Protein AF-A0A7S2M9I6-F1 (afdb_monomer)

InterPro domains:
  IPR008974 TRAF-like [G3DSA:2.60.210.10] (4-99)
  IPR008974 TRAF-like [G3DSA:2.60.210.10] (120-217)

Solvent-accessible surface area (backbone atoms only — not comparable to full-atom values): 12993 Å² total; per-residue (Å²): 129,86,59,62,72,76,57,47,68,50,40,76,48,69,54,72,72,42,66,56,88,91,44,66,65,24,33,42,41,37,12,64,44,1,36,80,86,22,55,93,61,12,14,16,42,28,46,29,42,59,47,53,28,36,40,31,36,30,42,29,53,55,96,45,80,68,49,77,51,74,48,67,34,67,40,75,71,38,67,51,72,35,42,67,60,46,75,44,58,69,72,83,88,46,76,50,75,47,71,77,45,75,44,59,38,71,45,78,55,83,41,30,39,39,30,28,67,65,58,45,85,67,63,89,74,60,44,68,49,39,71,50,66,54,73,72,44,67,51,76,92,44,64,66,23,33,43,42,36,11,64,46,1,37,78,88,24,56,85,68,10,14,16,43,28,48,32,42,51,42,58,30,35,38,31,36,32,44,30,50,63,91,46,78,66,48,76,51,74,48,76,28,75,36,68,80,34,67,52,74,33,45,67,59,47,73,44,63,97,71,62,70,30,41,34,40,34,55,76,46,76,47,58,34,67,44,80,58,92,92,46,76,48,76,50,91,128

Foldseek 3Di:
DDFLVVADAQDWDKDFWDDDPNFGGKIKIKRLQFHPPADGFAIWIKIFGADWKWWWKWKAWAPDDIDIDIDTDQDGRDIDTDRRRDGHDRDTDDIDMDTPDMGHQWDDDAQKIKGFQVSDPPPQVADAQDWDKGAFDDGPNAGRKIKIKRLQFHPPADGQAIWMKIQGAAFKWWWKWKAWAPDDTDIDIDGAHHNGDIDTDRHRDGRDSGTGIIMMGTPDMDHQWDDDPPDIDGDDD

Secondary structure (DSSP, 8-state):
---GGGPPTT--EEPPPEEETTEEEEEEEEETT--TTSPTTEEEEEEE--SSEEEEEEEEETTSPPEEEEEEE-STT-EEEEEEEEE--S----EEEEEEEEEESEEEETTEEEE-GGGSTTGGG--TT--EEPPPEEETTEEEEEEEEETT--TTSPTTEEEEEEE--SSEEEEEEEEETTSPPEEEEEEE-STT-EEEEEEEEE--S----EEEEEEEEEESEEEETTEEEE---

Structure (mmCIF, N/CA/C/O backbone):
data_AF-A0A7S2M9I6-F1
#
_entry.id   AF-A0A7S2M9I6-F1
#
loop_
_atom_site.group_PDB
_atom_site.id
_atom_site.type_symbol
_atom_site.label_atom_id
_atom_site.label_alt_id
_atom_site.label_comp_id
_atom_site.label_asym_id
_atom_site.label_entity_id
_atom_site.label_seq_id
_atom_site.pdbx_PDB_ins_code
_atom_site.Cartn_x
_atom_site.Cartn_y
_atom_site.Cartn_z
_atom_site.occupancy
_atom_site.B_iso_or_equiv
_atom_site.auth_seq_id
_atom_site.auth_comp_id
_atom_site.auth_asym_id
_atom_site.auth_atom_id
_atom_site.pdbx_PDB_model_num
ATOM 1 N N . ALA A 1 1 ? 29.127 -17.786 -24.945 1.00 46.34 1 ALA A N 1
ATOM 2 C CA . ALA A 1 1 ? 27.957 -16.928 -24.680 1.00 46.34 1 ALA A CA 1
ATOM 3 C C . ALA A 1 1 ? 27.246 -16.727 -26.007 1.00 46.34 1 ALA A C 1
ATOM 5 O O . ALA A 1 1 ? 27.939 -16.411 -26.966 1.00 46.34 1 ALA A O 1
ATOM 6 N N . ALA A 1 2 ? 25.940 -16.997 -26.089 1.00 47.94 2 ALA A N 1
ATOM 7 C CA . ALA A 1 2 ? 25.171 -16.692 -27.296 1.00 47.94 2 ALA A CA 1
ATOM 8 C C . ALA A 1 2 ? 25.295 -15.193 -27.600 1.00 47.94 2 ALA A C 1
ATOM 10 O O . ALA A 1 2 ? 25.297 -14.375 -26.673 1.00 47.94 2 ALA A O 1
ATOM 11 N N . GLY A 1 3 ? 25.478 -14.845 -28.871 1.00 59.03 3 GLY A N 1
ATOM 12 C CA . GLY A 1 3 ? 25.510 -13.449 -29.280 1.00 59.03 3 GLY A CA 1
ATOM 13 C C . GLY A 1 3 ? 24.117 -12.849 -29.117 1.00 59.03 3 GLY A C 1
ATOM 14 O O . GLY A 1 3 ? 23.113 -13.527 -29.304 1.00 59.03 3 GLY A O 1
ATOM 15 N N . TRP A 1 4 ? 24.030 -11.560 -28.805 1.00 64.69 4 TRP A N 1
ATOM 16 C CA . TRP A 1 4 ? 22.751 -10.839 -28.727 1.00 64.69 4 TRP A CA 1
ATOM 17 C C . TRP A 1 4 ? 21.920 -10.893 -30.033 1.00 64.69 4 TRP A C 1
ATOM 19 O O . TRP A 1 4 ? 20.721 -10.607 -30.007 1.00 64.69 4 TRP A O 1
ATOM 29 N N . GLY A 1 5 ? 22.541 -11.273 -31.158 1.00 61.59 5 GLY A N 1
ATOM 30 C CA . GLY A 1 5 ? 21.897 -11.501 -32.455 1.00 61.59 5 GLY A CA 1
ATOM 31 C C . GLY A 1 5 ? 21.079 -12.796 -32.563 1.00 61.59 5 GLY A C 1
ATOM 32 O O . GLY A 1 5 ? 20.245 -12.891 -33.457 1.00 61.59 5 GLY A O 1
ATOM 33 N N . ASP A 1 6 ? 21.246 -13.753 -31.642 1.00 75.25 6 ASP A N 1
ATOM 34 C CA . ASP A 1 6 ? 20.514 -15.034 -31.661 1.00 75.25 6 ASP A CA 1
ATOM 35 C C . ASP A 1 6 ? 19.128 -14.939 -30.995 1.00 75.25 6 ASP A C 1
ATOM 37 O O . ASP A 1 6 ? 18.329 -15.878 -31.038 1.00 75.25 6 ASP A O 1
ATOM 41 N N . PHE A 1 7 ? 18.823 -13.807 -30.352 1.00 85.00 7 PHE A N 1
ATOM 42 C CA . PHE A 1 7 ? 17.538 -13.606 -29.695 1.00 85.00 7 PHE A CA 1
ATOM 43 C C . PHE A 1 7 ? 16.440 -13.296 -30.706 1.00 85.00 7 PHE A C 1
ATOM 45 O O . PHE A 1 7 ? 16.596 -12.470 -31.602 1.00 85.00 7 PHE A O 1
ATOM 52 N N . THR A 1 8 ? 15.284 -13.920 -30.511 1.00 89.75 8 THR A N 1
ATOM 53 C CA . THR A 1 8 ? 14.073 -13.667 -31.292 1.00 89.75 8 THR A CA 1
ATOM 54 C C . THR A 1 8 ? 13.095 -12.796 -30.506 1.00 89.75 8 THR A C 1
ATOM 56 O O . THR A 1 8 ? 13.212 -12.619 -29.290 1.00 89.75 8 THR A O 1
ATOM 59 N N . LYS A 1 9 ? 12.119 -12.206 -31.202 1.00 92.19 9 LYS A N 1
ATOM 60 C CA . LYS A 1 9 ? 11.043 -11.449 -30.551 1.00 92.19 9 LYS A CA 1
ATOM 61 C C . LYS A 1 9 ? 10.321 -12.339 -29.532 1.00 92.19 9 LYS A C 1
ATOM 63 O O . LYS A 1 9 ? 9.991 -13.482 -29.832 1.00 92.19 9 LYS A O 1
ATOM 68 N N . GLY A 1 10 ? 10.074 -11.810 -28.338 1.00 93.06 10 GLY A N 1
ATOM 69 C CA . GLY A 1 10 ? 9.500 -12.540 -27.208 1.00 93.06 10 GLY A CA 1
ATOM 70 C C . GLY A 1 10 ? 10.521 -13.307 -26.362 1.00 93.06 10 GLY A C 1
ATOM 71 O O . GLY A 1 10 ? 10.170 -13.734 -25.265 1.00 93.06 10 GLY A O 1
ATOM 72 N N . TYR A 1 11 ? 11.779 -13.436 -26.802 1.00 94.19 11 TYR A N 1
ATOM 73 C 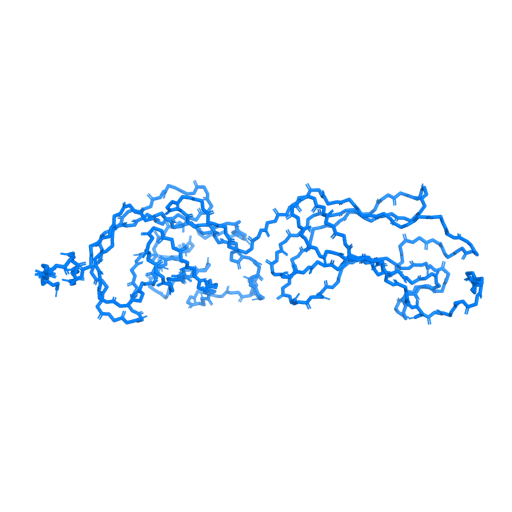CA . TYR A 1 11 ? 12.832 -13.999 -25.962 1.00 94.19 11 TYR A CA 1
ATOM 74 C C . TYR A 1 11 ? 13.114 -13.079 -24.771 1.00 94.19 11 TYR A C 1
ATOM 76 O O . TYR A 1 11 ? 13.300 -11.870 -24.937 1.00 94.19 11 TYR A O 1
ATOM 84 N N . VAL A 1 12 ? 13.175 -13.667 -23.577 1.00 95.12 12 VAL A N 1
ATOM 85 C CA . VAL A 1 12 ? 13.287 -12.946 -22.310 1.00 95.12 12 VAL A CA 1
ATOM 86 C C . VAL A 1 12 ? 14.589 -13.269 -21.589 1.00 95.12 12 VAL A C 1
ATOM 88 O O . VAL A 1 12 ? 15.031 -14.416 -21.533 1.00 95.12 12 VAL A O 1
ATOM 91 N N . ILE A 1 13 ? 15.183 -12.241 -20.994 1.00 94.94 13 ILE A N 1
ATOM 92 C CA . ILE A 1 13 ? 16.294 -12.339 -20.055 1.00 94.94 13 ILE A CA 1
ATOM 93 C C . ILE A 1 13 ? 15.834 -11.697 -18.751 1.00 94.94 13 ILE A C 1
ATOM 95 O O . ILE A 1 13 ? 15.287 -10.593 -18.758 1.00 94.94 13 ILE A O 1
ATOM 99 N N . GLU A 1 14 ? 16.067 -12.370 -17.631 1.00 96.31 14 GLU A N 1
ATOM 100 C CA . GLU A 1 14 ? 15.839 -11.794 -16.309 1.00 96.31 14 GLU A CA 1
ATOM 101 C C . GLU A 1 14 ? 17.171 -11.498 -15.624 1.00 96.31 14 GLU A C 1
ATOM 103 O O . GLU A 1 14 ? 18.127 -12.270 -15.730 1.00 96.31 14 GLU A O 1
ATOM 108 N N . SER A 1 15 ? 17.240 -10.380 -14.906 1.00 97.19 15 SER A N 1
ATOM 109 C CA . SER A 1 15 ? 18.374 -10.115 -14.025 1.00 97.19 15 SER A CA 1
ATOM 110 C C . SER A 1 15 ? 18.367 -11.078 -12.830 1.00 97.19 15 SER A C 1
ATOM 112 O O . SER A 1 15 ? 17.304 -11.575 -12.431 1.00 97.19 15 SER A O 1
ATOM 114 N N . PRO A 1 16 ? 19.515 -11.262 -12.152 1.00 97.00 16 PRO A N 1
ATOM 115 C CA . PRO A 1 16 ? 19.515 -11.705 -10.764 1.00 97.00 16 PRO A CA 1
ATOM 116 C C . PRO A 1 16 ? 18.590 -10.833 -9.904 1.00 97.00 16 PRO A C 1
ATOM 118 O O . PRO A 1 16 ? 18.271 -9.692 -10.261 1.00 97.00 16 PRO A O 1
ATOM 121 N N . ARG A 1 17 ? 18.162 -11.368 -8.756 1.00 96.56 17 ARG A N 1
ATOM 122 C CA . ARG A 1 17 ? 17.425 -10.575 -7.766 1.00 96.56 17 ARG A CA 1
ATOM 123 C C . ARG A 1 17 ? 18.323 -9.475 -7.209 1.00 96.56 17 ARG A C 1
ATOM 125 O O . ARG A 1 17 ? 19.502 -9.719 -6.960 1.00 96.56 17 ARG A O 1
ATOM 132 N N . PHE A 1 18 ? 17.751 -8.300 -6.992 1.00 95.19 18 PHE A N 1
ATOM 133 C CA . PHE A 1 18 ? 18.438 -7.167 -6.391 1.00 95.19 18 PHE A CA 1
ATOM 134 C C . PHE A 1 18 ? 17.530 -6.411 -5.425 1.00 95.19 18 PHE A C 1
ATOM 136 O O . PHE A 1 18 ? 16.300 -6.503 -5.483 1.00 95.19 18 PHE A O 1
ATOM 143 N N . ASP A 1 19 ? 18.177 -5.622 -4.577 1.00 95.00 19 ASP A N 1
ATOM 144 C CA . ASP A 1 19 ? 17.536 -4.783 -3.581 1.00 95.00 19 ASP A CA 1
ATOM 145 C C . ASP A 1 19 ? 17.828 -3.316 -3.911 1.00 95.00 19 ASP A C 1
ATOM 147 O O . ASP A 1 19 ? 18.958 -2.962 -4.251 1.00 95.00 19 ASP A O 1
ATOM 151 N N . ALA A 1 20 ? 16.819 -2.451 -3.834 1.00 92.44 20 ALA A N 1
ATOM 152 C CA . ALA A 1 20 ? 16.988 -1.011 -4.028 1.00 92.44 20 ALA A CA 1
ATOM 153 C C . ALA A 1 20 ? 15.908 -0.225 -3.279 1.00 92.44 20 ALA A C 1
ATOM 155 O O . ALA A 1 20 ? 14.764 -0.663 -3.181 1.00 92.44 20 ALA A O 1
ATOM 156 N N . ALA A 1 21 ? 16.276 0.945 -2.746 1.00 89.19 21 ALA A N 1
ATOM 157 C CA . ALA A 1 21 ? 15.376 1.823 -1.988 1.00 89.19 21 ALA A CA 1
ATOM 158 C C . ALA A 1 21 ? 14.573 1.091 -0.885 1.00 89.19 21 ALA A C 1
ATOM 160 O O . ALA A 1 21 ? 13.380 1.332 -0.704 1.00 89.19 21 ALA A O 1
ATOM 161 N N . GLY A 1 22 ? 15.221 0.155 -0.180 1.00 86.69 22 GLY A N 1
ATOM 162 C CA . GLY A 1 22 ? 14.603 -0.646 0.885 1.00 86.69 22 GLY A CA 1
ATOM 163 C C . GLY A 1 22 ? 13.646 -1.745 0.406 1.00 86.69 22 GLY A C 1
ATOM 164 O O . GLY A 1 22 ? 13.066 -2.442 1.231 1.00 86.69 22 GLY A O 1
ATOM 165 N N . LEU A 1 23 ? 13.476 -1.932 -0.905 1.00 88.88 23 LEU A N 1
ATOM 166 C CA . LEU A 1 23 ? 12.703 -3.037 -1.466 1.00 88.88 23 LEU A CA 1
ATOM 167 C C . LEU A 1 23 ? 13.640 -4.199 -1.779 1.00 88.88 23 LEU A C 1
ATOM 169 O O . LEU A 1 23 ? 14.574 -4.027 -2.562 1.00 88.88 23 LEU A O 1
ATOM 173 N N . SER A 1 24 ? 13.360 -5.371 -1.213 1.00 91.81 24 SER A N 1
ATOM 174 C CA . SER A 1 24 ? 14.149 -6.575 -1.474 1.00 91.81 24 SER A CA 1
ATOM 175 C C . SER A 1 24 ? 13.538 -7.477 -2.536 1.00 91.81 24 SER A C 1
ATOM 177 O O . SER A 1 24 ? 12.318 -7.610 -2.608 1.00 91.81 24 SER A O 1
ATOM 179 N N . GLY A 1 25 ? 14.387 -8.145 -3.320 1.00 93.44 25 GLY A N 1
ATOM 180 C CA . GLY A 1 25 ? 13.988 -9.212 -4.244 1.00 93.44 25 GLY A CA 1
ATOM 181 C C . GLY A 1 25 ? 13.392 -8.750 -5.578 1.00 93.44 25 GLY A C 1
ATOM 182 O O . GLY A 1 25 ? 12.686 -9.527 -6.227 1.00 93.44 25 GLY A O 1
ATOM 183 N N . MET A 1 26 ? 13.665 -7.515 -5.997 1.00 95.81 26 MET A N 1
ATOM 184 C CA . MET A 1 26 ? 13.276 -7.000 -7.313 1.00 95.81 26 MET A CA 1
ATOM 185 C C . MET A 1 26 ? 14.069 -7.670 -8.436 1.00 95.81 26 MET A C 1
ATOM 187 O O . MET A 1 26 ? 15.144 -8.229 -8.213 1.00 95.81 26 MET A O 1
ATOM 191 N N . ARG A 1 27 ? 13.528 -7.629 -9.656 1.00 97.31 27 ARG A N 1
ATOM 192 C CA . ARG A 1 27 ? 14.197 -8.107 -10.875 1.00 97.31 27 ARG A CA 1
ATOM 193 C C . ARG A 1 27 ? 13.881 -7.205 -12.057 1.00 97.31 27 ARG A C 1
ATOM 195 O O . ARG A 1 27 ? 12.838 -6.561 -12.096 1.00 97.31 27 ARG A O 1
ATOM 202 N N . LEU A 1 28 ? 14.761 -7.220 -13.046 1.00 97.75 28 LEU A N 1
ATOM 203 C CA . LEU A 1 28 ? 14.500 -6.680 -14.370 1.00 97.75 28 LEU A CA 1
ATOM 204 C C . LEU A 1 28 ? 14.141 -7.819 -15.310 1.00 97.75 28 LEU A C 1
ATOM 206 O O . LEU A 1 28 ? 14.763 -8.881 -15.270 1.00 97.75 28 LEU A O 1
ATOM 210 N N . ARG A 1 29 ? 13.172 -7.565 -16.182 1.00 97.44 29 ARG A N 1
ATOM 211 C CA . ARG A 1 29 ? 12.832 -8.422 -17.311 1.00 97.44 29 ARG A CA 1
ATOM 212 C C . ARG A 1 29 ? 13.095 -7.655 -18.595 1.00 97.44 29 ARG A C 1
ATOM 214 O O . ARG A 1 29 ? 12.542 -6.575 -18.799 1.00 97.44 29 ARG A O 1
ATOM 221 N N . PHE A 1 30 ? 13.945 -8.202 -19.450 1.00 97.50 30 PHE A N 1
ATOM 222 C CA . PHE A 1 30 ? 14.391 -7.554 -20.673 1.00 97.50 30 PHE A CA 1
ATOM 223 C C . PHE A 1 30 ? 14.151 -8.447 -21.885 1.00 97.50 30 PHE A C 1
ATOM 225 O O . PHE A 1 30 ? 14.460 -9.637 -21.865 1.00 97.50 30 PHE A O 1
ATOM 232 N N . PHE A 1 31 ? 13.624 -7.851 -22.949 1.00 96.88 31 PHE A N 1
ATOM 233 C CA . PHE A 1 31 ? 13.384 -8.503 -24.229 1.00 96.88 31 PHE A CA 1
ATOM 234 C C . PHE A 1 31 ? 14.231 -7.799 -25.293 1.00 96.88 31 PHE A C 1
ATOM 236 O O . PHE A 1 31 ? 13.812 -6.752 -25.799 1.00 96.88 31 PHE A O 1
ATOM 243 N N . PRO A 1 32 ? 15.415 -8.334 -25.649 1.00 95.44 32 PRO A N 1
ATOM 244 C CA . PRO A 1 32 ? 16.362 -7.655 -26.538 1.00 95.44 32 PRO A CA 1
ATOM 245 C C . PRO A 1 32 ? 15.786 -7.321 -27.919 1.00 95.44 32 PRO A C 1
ATOM 247 O O . PRO A 1 32 ? 16.058 -6.256 -28.460 1.00 95.44 32 PRO A O 1
ATOM 250 N N . LYS A 1 33 ? 14.944 -8.197 -28.479 1.00 95.00 33 LYS A N 1
ATOM 251 C CA . LYS A 1 33 ? 14.225 -7.950 -29.744 1.00 95.00 33 LYS A CA 1
ATOM 252 C C . LYS A 1 33 ? 12.731 -7.644 -29.534 1.00 95.00 33 LYS A C 1
ATOM 254 O O . LYS A 1 33 ? 11.932 -7.789 -30.457 1.00 95.00 33 LYS A O 1
ATOM 259 N N . GLY A 1 34 ? 12.372 -7.236 -28.317 1.00 96.19 34 GLY A N 1
ATOM 260 C CA . GLY A 1 34 ? 11.031 -6.796 -27.941 1.00 96.19 34 GLY A CA 1
ATOM 261 C C . GLY A 1 34 ? 10.117 -7.911 -27.445 1.00 96.19 34 GLY A C 1
ATOM 262 O O . GLY A 1 34 ? 10.243 -9.071 -27.833 1.00 96.19 34 GLY A O 1
ATOM 263 N N . HIS A 1 35 ? 9.180 -7.544 -26.576 1.00 96.62 35 HIS A N 1
ATOM 264 C CA . HIS A 1 35 ? 8.031 -8.345 -26.172 1.00 96.62 35 HIS A CA 1
ATOM 265 C C . HIS A 1 35 ? 7.171 -8.666 -27.401 1.00 96.62 35 HIS A C 1
ATOM 267 O O . HIS A 1 35 ? 7.223 -7.957 -28.407 1.00 96.62 35 HIS A O 1
ATOM 273 N N . THR A 1 36 ? 6.336 -9.701 -27.337 1.00 94.62 36 THR A N 1
ATOM 274 C CA . THR A 1 36 ? 5.444 -10.092 -28.447 1.00 94.62 36 THR A CA 1
ATOM 275 C C . THR A 1 36 ? 4.563 -8.933 -28.930 1.00 94.62 36 THR A C 1
ATOM 277 O O . THR A 1 36 ? 4.364 -8.766 -30.134 1.00 94.62 36 THR A O 1
ATOM 280 N N . GLU A 1 37 ? 4.147 -8.078 -27.997 1.00 94.12 37 GLU A N 1
ATOM 281 C CA . GLU A 1 37 ? 3.330 -6.875 -28.217 1.00 94.12 37 GLU A CA 1
ATOM 282 C C . GLU A 1 37 ? 4.125 -5.616 -28.620 1.00 94.12 37 GLU A C 1
ATOM 284 O O . GLU A 1 37 ? 3.529 -4.589 -28.932 1.00 94.12 37 GLU A O 1
ATOM 289 N N . ALA A 1 38 ? 5.461 -5.665 -28.638 1.00 93.25 38 ALA A N 1
ATOM 290 C CA . ALA A 1 38 ? 6.289 -4.536 -29.067 1.00 93.25 38 ALA A CA 1
ATOM 291 C C . ALA A 1 38 ? 6.221 -4.325 -30.588 1.00 93.25 38 ALA A C 1
ATOM 293 O O . ALA A 1 38 ? 5.984 -5.259 -31.363 1.00 93.25 38 ALA A O 1
ATOM 294 N N . ARG A 1 39 ? 6.499 -3.109 -31.052 1.00 91.50 39 ARG A N 1
ATOM 295 C CA . ARG A 1 39 ? 6.702 -2.812 -32.475 1.00 91.50 39 ARG A CA 1
ATOM 296 C C . ARG A 1 39 ? 7.930 -3.561 -32.994 1.00 91.50 39 ARG A C 1
ATOM 298 O O . ARG A 1 39 ? 8.899 -3.782 -32.268 1.00 91.50 39 ARG A O 1
ATOM 305 N N . GLY A 1 40 ? 7.906 -3.939 -34.275 1.00 78.25 40 GLY A N 1
ATOM 306 C CA . GLY A 1 40 ? 9.088 -4.497 -34.935 1.00 78.25 40 GLY A CA 1
ATOM 307 C C . GLY A 1 40 ? 10.234 -3.494 -34.819 1.00 78.25 40 GLY A C 1
ATOM 308 O O . GLY A 1 40 ? 10.071 -2.354 -35.242 1.00 78.25 40 GLY A O 1
ATOM 309 N N . ASN A 1 41 ? 11.352 -3.900 -34.212 1.00 88.75 41 ASN A N 1
ATOM 310 C CA . ASN A 1 41 ? 12.569 -3.103 -33.975 1.00 88.75 41 ASN A CA 1
ATOM 311 C C . ASN A 1 41 ? 12.637 -2.309 -32.661 1.00 88.75 41 ASN A C 1
ATOM 313 O O . ASN A 1 41 ? 13.428 -1.372 -32.579 1.00 88.75 41 ASN A O 1
ATOM 317 N N . HIS A 1 42 ? 11.876 -2.664 -31.626 1.00 95.25 42 HIS A N 1
ATOM 318 C CA . HIS A 1 42 ? 12.110 -2.136 -30.275 1.00 95.25 42 HIS A CA 1
ATOM 319 C C . HIS A 1 42 ? 12.468 -3.255 -29.302 1.00 95.25 42 HIS A C 1
ATOM 321 O O . HIS A 1 42 ? 11.977 -4.373 -29.434 1.00 95.25 42 HIS A O 1
ATOM 327 N N . CYS A 1 43 ? 13.324 -2.959 -28.325 1.00 96.31 43 CYS A N 1
ATOM 328 C CA . CYS A 1 43 ? 13.466 -3.786 -27.135 1.00 96.31 43 CYS A CA 1
ATOM 329 C C . CYS A 1 43 ? 12.426 -3.393 -26.085 1.00 96.31 43 CYS A C 1
ATOM 331 O O . CYS A 1 43 ? 11.877 -2.289 -26.113 1.00 96.31 43 CYS A O 1
ATOM 333 N N . SER A 1 44 ? 12.183 -4.288 -25.133 1.00 98.06 44 SER A N 1
ATOM 334 C CA . SER A 1 44 ? 11.262 -4.045 -24.020 1.00 98.06 44 SER A CA 1
ATOM 335 C C . SER A 1 44 ? 11.967 -4.240 -22.693 1.00 98.06 44 SER A C 1
ATOM 337 O O . SER A 1 44 ? 12.802 -5.135 -22.566 1.00 98.06 44 SER A O 1
ATOM 339 N N . ALA A 1 45 ? 11.605 -3.440 -21.697 1.00 98.12 45 ALA A N 1
ATOM 340 C CA . ALA A 1 45 ? 12.135 -3.551 -20.346 1.00 98.12 45 ALA A CA 1
ATOM 341 C C . ALA A 1 45 ? 11.009 -3.376 -19.328 1.00 98.12 45 ALA A C 1
ATOM 343 O O . ALA A 1 45 ? 10.169 -2.485 -19.476 1.00 98.12 45 ALA A O 1
ATOM 344 N N . TYR A 1 46 ? 11.027 -4.212 -18.293 1.00 98.31 46 TYR A N 1
ATOM 345 C CA . TYR A 1 46 ? 10.058 -4.212 -17.205 1.00 98.31 46 TYR A CA 1
ATOM 346 C C . TYR A 1 46 ? 10.764 -4.384 -15.867 1.00 98.31 46 TYR A C 1
ATOM 348 O O . TYR A 1 46 ? 11.757 -5.106 -15.756 1.00 98.31 46 TYR A O 1
ATOM 356 N N . LEU A 1 47 ? 10.211 -3.743 -14.846 1.00 97.94 47 LEU A N 1
ATOM 357 C CA . LEU A 1 47 ? 10.554 -3.952 -13.453 1.00 97.94 47 LEU A CA 1
ATOM 358 C C . LEU A 1 47 ? 9.568 -4.952 -12.849 1.00 97.94 47 LEU A C 1
ATOM 360 O O . LEU A 1 47 ? 8.359 -4.741 -12.915 1.00 97.94 47 LEU A O 1
ATOM 364 N N . ILE A 1 48 ? 10.090 -6.004 -12.228 1.00 96.56 48 ILE A N 1
ATOM 365 C CA . ILE A 1 48 ? 9.335 -6.923 -11.376 1.00 96.56 48 ILE A CA 1
ATOM 366 C C . ILE A 1 48 ? 9.533 -6.477 -9.929 1.00 96.56 48 ILE A C 1
ATOM 368 O O . ILE A 1 48 ? 10.667 -6.434 -9.439 1.00 96.56 48 ILE A O 1
ATOM 372 N N . VAL A 1 49 ? 8.431 -6.206 -9.234 1.00 93.12 49 VAL A N 1
ATOM 373 C CA . VAL A 1 49 ? 8.437 -5.822 -7.819 1.00 93.12 49 VAL A CA 1
ATOM 374 C C . VAL A 1 49 ? 7.687 -6.881 -7.003 1.00 93.12 49 VAL A C 1
ATOM 376 O O . VAL A 1 49 ? 6.550 -7.206 -7.341 1.00 93.12 49 VAL A O 1
ATOM 379 N N . PRO A 1 50 ? 8.290 -7.445 -5.941 1.00 88.44 50 PRO A N 1
ATOM 380 C CA . PRO A 1 50 ? 7.617 -8.431 -5.099 1.00 88.44 50 PRO A CA 1
ATOM 381 C C . PRO A 1 50 ? 6.613 -7.783 -4.139 1.00 88.44 50 PRO A C 1
ATOM 383 O O . PRO A 1 50 ? 6.828 -6.674 -3.647 1.00 88.44 50 PRO A O 1
ATOM 386 N N . GLY A 1 51 ? 5.552 -8.510 -3.787 1.00 83.50 51 GLY A N 1
ATOM 387 C CA . GLY A 1 51 ? 4.532 -8.048 -2.846 1.00 83.50 51 GLY A CA 1
ATOM 388 C C . GLY A 1 51 ? 3.685 -6.859 -3.313 1.00 83.50 51 GLY A C 1
ATOM 389 O O . GLY A 1 51 ? 3.925 -6.225 -4.340 1.00 83.50 51 GLY A O 1
ATOM 390 N N . ARG A 1 52 ? 2.670 -6.538 -2.506 1.00 86.56 52 ARG A N 1
ATOM 391 C CA . ARG A 1 52 ? 1.728 -5.450 -2.784 1.00 86.56 52 ARG A CA 1
ATOM 392 C C . ARG A 1 52 ? 2.279 -4.098 -2.359 1.00 86.56 52 ARG A C 1
ATOM 394 O O . ARG A 1 52 ? 2.438 -3.828 -1.168 1.00 86.56 52 ARG A O 1
ATOM 401 N N . ARG A 1 53 ? 2.570 -3.243 -3.337 1.00 88.62 53 ARG A N 1
ATOM 402 C CA . ARG A 1 53 ? 3.115 -1.897 -3.116 1.00 88.62 53 ARG A CA 1
ATOM 403 C C . ARG A 1 53 ? 2.941 -1.015 -4.344 1.00 88.62 53 ARG A C 1
ATOM 405 O O . ARG A 1 53 ? 2.865 -1.505 -5.465 1.00 88.62 53 ARG A O 1
ATOM 412 N N . GLN A 1 54 ? 2.931 0.299 -4.154 1.00 90.25 54 GLN A N 1
ATOM 413 C CA . GLN A 1 54 ? 3.079 1.249 -5.255 1.00 90.25 54 GLN A CA 1
ATOM 414 C C . GLN A 1 54 ? 4.540 1.660 -5.362 1.00 90.25 54 GLN A C 1
ATOM 416 O O . GLN A 1 54 ? 5.139 2.048 -4.365 1.00 90.25 54 GLN A O 1
ATOM 421 N N . VAL A 1 55 ? 5.108 1.602 -6.563 1.00 93.12 55 VAL A N 1
ATOM 422 C CA . VAL A 1 55 ? 6.487 2.032 -6.820 1.00 93.12 55 VAL A CA 1
ATOM 423 C C . VAL A 1 55 ? 6.487 3.079 -7.917 1.00 93.12 55 VAL A C 1
ATOM 425 O O . VAL A 1 55 ? 5.842 2.916 -8.950 1.00 93.12 55 VAL A O 1
ATOM 428 N N . THR A 1 56 ? 7.216 4.163 -7.675 1.00 95.44 56 THR A N 1
ATOM 429 C CA . THR A 1 56 ? 7.634 5.107 -8.707 1.00 95.44 56 THR A CA 1
ATOM 430 C C . THR A 1 56 ? 9.048 4.744 -9.121 1.00 95.44 56 THR A C 1
ATOM 432 O O . THR A 1 56 ? 9.950 4.748 -8.281 1.00 95.44 56 THR A O 1
ATOM 435 N N . PHE A 1 57 ? 9.242 4.425 -10.393 1.00 97.44 57 PHE A N 1
ATOM 436 C CA . PHE A 1 57 ? 10.522 3.969 -10.913 1.00 97.44 57 PHE A CA 1
ATOM 437 C C . PHE A 1 57 ? 10.811 4.556 -12.291 1.00 97.44 57 PHE A C 1
ATOM 439 O O . PHE A 1 57 ? 9.908 4.988 -13.010 1.00 97.44 57 PHE A O 1
ATOM 446 N N . GLU A 1 58 ? 12.087 4.544 -12.643 1.00 98.12 58 GLU A N 1
ATOM 447 C CA . GLU A 1 58 ? 12.586 4.800 -13.984 1.00 98.12 58 GLU A CA 1
ATOM 448 C C . GLU A 1 58 ? 13.274 3.555 -14.532 1.00 98.12 58 GLU A C 1
ATOM 450 O O . GLU A 1 58 ? 13.999 2.885 -13.799 1.00 98.12 58 GLU A O 1
ATOM 455 N N . LEU A 1 59 ? 13.062 3.258 -15.814 1.00 98.31 59 LEU A N 1
ATOM 456 C CA . LEU A 1 59 ? 13.869 2.291 -16.559 1.00 98.31 59 LEU A CA 1
ATOM 457 C C . LEU A 1 59 ? 14.674 3.012 -17.633 1.00 98.31 59 LEU A C 1
ATOM 459 O O . LEU A 1 59 ? 14.192 3.979 -18.221 1.00 98.31 59 LEU A O 1
ATOM 463 N N . SER A 1 60 ? 15.865 2.510 -17.942 1.00 97.62 60 SER A N 1
ATOM 464 C CA . SER A 1 60 ? 16.629 2.902 -19.130 1.00 97.62 60 SER A CA 1
ATOM 465 C C . SER A 1 60 ? 17.369 1.703 -19.726 1.00 97.62 60 SER A C 1
ATOM 467 O O . SER A 1 60 ? 17.593 0.691 -19.059 1.00 97.62 60 SER A O 1
ATOM 469 N N . VAL A 1 61 ? 17.719 1.812 -21.007 1.00 97.00 61 VAL A N 1
ATOM 470 C CA . VAL A 1 61 ? 18.558 0.841 -21.721 1.00 97.00 61 VAL A CA 1
ATOM 471 C C . VAL A 1 61 ? 19.755 1.598 -22.283 1.00 97.00 61 VAL A C 1
ATOM 473 O O . VAL A 1 61 ? 19.584 2.556 -23.039 1.00 97.00 61 VAL A O 1
ATOM 476 N N . ASP A 1 62 ? 20.952 1.158 -21.912 1.00 94.69 62 ASP A N 1
ATOM 477 C CA . ASP A 1 62 ? 22.227 1.839 -22.133 1.00 94.69 62 ASP A CA 1
ATOM 478 C C . ASP A 1 62 ? 22.156 3.319 -21.703 1.00 94.69 62 ASP A C 1
ATOM 480 O O . ASP A 1 62 ? 21.560 3.653 -20.679 1.00 94.69 62 ASP A O 1
ATOM 484 N N . ASP A 1 63 ? 22.721 4.207 -22.521 1.00 86.44 63 ASP A N 1
ATOM 485 C CA . ASP A 1 63 ? 22.710 5.662 -22.348 1.00 86.44 63 ASP A CA 1
ATOM 486 C C . ASP A 1 63 ? 21.420 6.315 -22.898 1.00 86.44 63 ASP A C 1
ATOM 488 O O . ASP A 1 63 ? 21.380 7.511 -23.191 1.00 86.44 63 ASP A O 1
ATOM 492 N N . GLY A 1 64 ? 20.361 5.524 -23.111 1.00 91.81 64 GLY A N 1
ATOM 493 C CA . GLY A 1 64 ? 19.060 6.016 -23.559 1.00 91.81 64 GLY A CA 1
ATOM 494 C C . GLY A 1 64 ? 18.330 6.818 -22.478 1.00 91.81 64 GLY A C 1
ATOM 495 O O . GLY A 1 64 ? 18.535 6.612 -21.282 1.00 91.81 64 GLY A O 1
ATOM 496 N N . ALA A 1 65 ? 17.430 7.711 -22.901 1.00 94.38 65 ALA A N 1
ATOM 497 C CA . ALA A 1 65 ? 16.630 8.512 -21.977 1.00 94.38 65 ALA A CA 1
ATOM 498 C C . ALA A 1 65 ? 15.786 7.616 -21.044 1.00 94.38 65 ALA A C 1
ATOM 500 O O . ALA A 1 65 ? 15.109 6.701 -21.533 1.00 94.38 65 ALA A O 1
ATOM 501 N N . PRO A 1 66 ? 15.793 7.867 -19.720 1.00 96.75 66 PRO A N 1
ATOM 502 C CA . PRO A 1 66 ? 14.986 7.097 -18.793 1.00 96.75 66 PRO A CA 1
ATOM 503 C C . PRO A 1 66 ? 13.499 7.369 -19.013 1.00 96.75 66 PRO A C 1
ATOM 505 O O . PRO A 1 66 ? 13.078 8.476 -19.360 1.00 96.75 66 PRO A O 1
ATOM 508 N N . ARG A 1 67 ? 12.684 6.345 -18.777 1.00 98.06 67 ARG A N 1
ATOM 509 C CA . ARG A 1 67 ? 11.224 6.443 -18.788 1.00 98.06 67 ARG A CA 1
ATOM 510 C C . ARG A 1 67 ? 10.710 6.193 -17.390 1.00 98.06 67 ARG A C 1
ATOM 512 O O . ARG A 1 67 ? 11.121 5.223 -16.763 1.00 98.06 67 ARG A O 1
ATOM 519 N N . ARG A 1 68 ? 9.813 7.062 -16.925 1.00 97.75 68 ARG A N 1
ATOM 520 C CA . ARG A 1 68 ? 9.286 7.064 -15.559 1.00 97.75 68 ARG A CA 1
ATOM 521 C C . ARG A 1 68 ? 7.834 6.611 -15.510 1.00 97.75 68 ARG A C 1
ATOM 523 O O . ARG A 1 68 ? 7.021 7.054 -16.319 1.00 97.75 68 ARG A O 1
ATOM 530 N N . GLU A 1 69 ? 7.494 5.811 -14.506 1.00 95.44 69 GLU A N 1
ATOM 531 C CA . GLU A 1 69 ? 6.115 5.434 -14.193 1.00 95.44 69 GLU A CA 1
ATOM 532 C C . GLU A 1 69 ? 5.904 5.288 -12.681 1.00 95.44 69 GLU A C 1
ATOM 534 O O . GLU A 1 69 ? 6.825 4.970 -11.930 1.00 95.44 69 GLU A O 1
ATOM 539 N N . THR A 1 70 ? 4.666 5.517 -12.238 1.00 92.75 70 THR A N 1
ATOM 540 C CA . THR A 1 70 ? 4.186 5.111 -10.915 1.00 92.75 70 THR A CA 1
ATOM 541 C C . THR A 1 70 ? 3.134 4.027 -11.098 1.00 92.75 70 THR A C 1
ATOM 543 O O . THR A 1 70 ? 2.077 4.294 -11.667 1.00 92.75 70 THR A O 1
ATOM 546 N N . HIS A 1 71 ? 3.394 2.828 -10.577 1.00 90.75 71 HIS A N 1
ATOM 547 C CA . HIS A 1 71 ? 2.505 1.673 -10.723 1.00 90.75 71 HIS A CA 1
ATOM 548 C C . HIS A 1 71 ? 2.177 1.032 -9.379 1.00 90.75 71 HIS A C 1
ATOM 550 O O . HIS A 1 71 ? 3.019 0.997 -8.483 1.00 90.75 71 HIS A O 1
ATOM 556 N N . ALA A 1 72 ? 0.945 0.548 -9.236 1.00 88.69 72 ALA A N 1
ATOM 557 C CA . ALA A 1 72 ? 0.501 -0.237 -8.090 1.00 88.69 72 ALA A CA 1
ATOM 558 C C . ALA A 1 72 ? 0.647 -1.726 -8.424 1.00 88.69 72 ALA A C 1
ATOM 560 O O . ALA A 1 72 ? -0.148 -2.264 -9.187 1.00 88.69 72 ALA A O 1
ATOM 561 N N . PHE A 1 73 ? 1.649 -2.375 -7.840 1.00 89.50 73 PHE A N 1
ATOM 562 C CA . PHE A 1 73 ? 1.850 -3.815 -7.93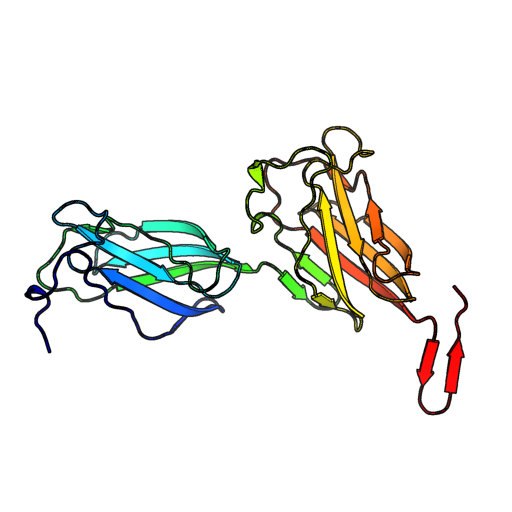1 1.00 89.50 73 PHE A CA 1
ATOM 563 C C . PHE A 1 73 ? 0.896 -4.477 -6.940 1.00 89.50 73 PHE A C 1
ATOM 565 O O . PHE A 1 73 ? 0.960 -4.228 -5.734 1.00 89.50 73 PHE A O 1
ATOM 572 N N . THR A 1 74 ? -0.042 -5.267 -7.451 1.00 82.69 74 THR A N 1
ATOM 573 C CA . THR A 1 74 ? -1.152 -5.852 -6.679 1.00 82.69 74 THR A CA 1
ATOM 574 C C . THR A 1 74 ? -1.058 -7.372 -6.564 1.00 82.69 74 THR A C 1
ATOM 576 O O . THR A 1 74 ? -1.784 -7.989 -5.772 1.00 82.69 74 THR A O 1
ATOM 579 N N . ARG A 1 75 ? -0.155 -7.990 -7.333 1.00 82.06 75 ARG A N 1
ATOM 580 C CA . ARG A 1 75 ? 0.083 -9.436 -7.369 1.00 82.06 75 ARG A CA 1
ATOM 581 C C . ARG A 1 75 ? 1.563 -9.746 -7.180 1.00 82.06 75 ARG A C 1
ATOM 583 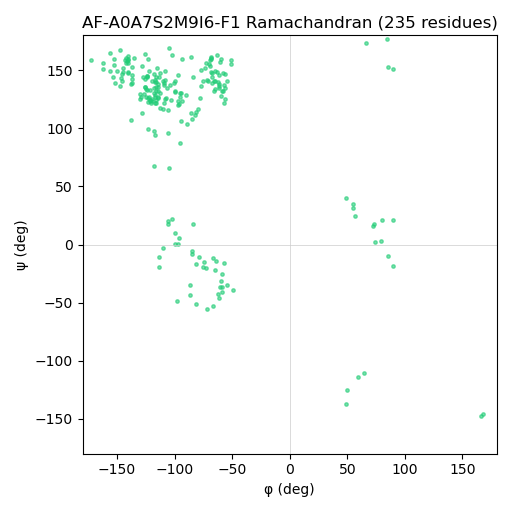O O . ARG A 1 75 ? 2.427 -8.947 -7.528 1.00 82.06 75 ARG A O 1
ATOM 590 N N . GLU A 1 76 ? 1.841 -10.935 -6.656 1.00 79.62 76 GLU A N 1
ATOM 591 C CA . GLU A 1 76 ? 3.211 -11.433 -6.577 1.00 79.62 76 GLU A CA 1
ATOM 592 C C . GLU A 1 76 ? 3.819 -11.568 -7.974 1.00 79.62 76 GLU A C 1
ATOM 594 O O . GLU A 1 76 ? 3.181 -12.096 -8.885 1.00 79.62 76 GLU A O 1
ATOM 599 N N . ALA A 1 77 ? 5.059 -11.095 -8.120 1.00 79.56 77 ALA A N 1
ATOM 600 C CA . ALA A 1 77 ? 5.816 -11.105 -9.371 1.00 79.56 77 ALA A CA 1
ATOM 601 C C . ALA A 1 77 ? 5.129 -10.400 -10.562 1.00 79.56 77 ALA A C 1
ATOM 603 O O . ALA A 1 77 ? 5.448 -10.702 -11.714 1.00 79.56 77 ALA A O 1
ATOM 604 N N . GLU A 1 78 ? 4.222 -9.455 -10.293 1.00 90.12 78 GLU A N 1
ATOM 605 C CA . GLU A 1 78 ? 3.724 -8.527 -11.308 1.00 90.12 78 GLU A CA 1
ATOM 606 C C . GLU A 1 78 ? 4.884 -7.681 -11.853 1.00 90.12 78 GLU A C 1
ATOM 608 O O . GLU A 1 78 ? 5.759 -7.239 -11.099 1.00 90.12 78 GLU A O 1
ATOM 613 N N . ASP A 1 79 ? 4.899 -7.471 -13.168 1.00 94.56 79 ASP A N 1
ATOM 614 C CA . ASP A 1 79 ? 5.868 -6.621 -13.838 1.00 94.56 79 ASP A CA 1
ATOM 615 C C . ASP A 1 79 ? 5.213 -5.398 -14.474 1.00 94.56 79 ASP A C 1
ATOM 617 O O . ASP A 1 79 ? 4.035 -5.381 -14.838 1.00 94.56 79 ASP A O 1
ATOM 621 N N . ARG A 1 80 ? 5.994 -4.325 -14.584 1.00 97.12 80 ARG A N 1
ATOM 622 C CA . ARG A 1 80 ? 5.560 -3.105 -15.253 1.00 97.12 80 ARG A CA 1
ATOM 623 C C . ARG A 1 80 ? 6.712 -2.424 -15.967 1.00 97.12 80 ARG A C 1
ATOM 625 O O . ARG A 1 80 ? 7.830 -2.378 -15.465 1.00 97.12 80 ARG A O 1
ATOM 632 N N . GLY A 1 81 ? 6.429 -1.889 -17.146 1.00 97.56 81 GLY A N 1
ATOM 633 C CA . GLY A 1 81 ? 7.402 -1.204 -17.978 1.00 97.56 81 GLY A CA 1
ATOM 634 C C . GLY A 1 81 ? 6.855 -0.973 -19.376 1.00 97.56 81 GLY A C 1
ATOM 635 O O . GLY A 1 81 ? 5.656 -0.754 -19.557 1.00 97.56 81 GLY A O 1
ATOM 636 N N . TRP A 1 82 ? 7.732 -1.030 -20.373 1.00 98.12 82 TRP A N 1
ATOM 637 C CA . TRP A 1 82 ? 7.409 -0.591 -21.725 1.00 98.12 82 TRP A CA 1
ATOM 638 C C . TRP A 1 82 ? 7.752 -1.646 -22.770 1.00 98.12 82 TRP A C 1
ATOM 640 O O . TRP A 1 82 ? 8.898 -2.085 -22.867 1.00 98.12 82 TRP A O 1
ATOM 650 N N . HIS A 1 83 ? 6.760 -1.980 -23.606 1.00 97.19 83 HIS A N 1
ATOM 651 C CA . HIS A 1 83 ? 6.953 -2.826 -24.788 1.00 97.19 83 HIS A CA 1
ATOM 652 C C . HIS A 1 83 ? 7.915 -2.167 -25.787 1.00 97.19 83 HIS A C 1
ATOM 654 O O . HIS A 1 83 ? 8.829 -2.814 -26.279 1.00 97.19 83 HIS A O 1
ATOM 660 N N . ASP A 1 84 ? 7.777 -0.866 -26.027 1.00 96.69 84 ASP A N 1
ATOM 661 C CA . ASP A 1 84 ? 8.659 -0.124 -26.932 1.00 96.69 84 ASP A CA 1
ATOM 662 C C . ASP A 1 84 ? 9.639 0.736 -26.129 1.00 96.69 84 ASP A C 1
ATOM 664 O O . ASP A 1 84 ? 9.525 1.961 -26.124 1.00 96.69 84 ASP A O 1
ATOM 668 N N . MET A 1 85 ? 10.546 0.113 -25.370 1.00 97.06 85 MET A N 1
ATOM 669 C CA . MET A 1 85 ? 11.445 0.815 -24.447 1.00 97.06 85 MET A CA 1
ATOM 670 C C . MET A 1 85 ? 12.449 1.704 -25.189 1.00 97.06 85 MET A C 1
ATOM 672 O O . MET A 1 85 ? 12.560 2.891 -24.888 1.00 97.06 85 MET A O 1
ATOM 676 N N . ALA A 1 86 ? 13.159 1.121 -26.154 1.00 95.38 86 ALA A N 1
ATOM 677 C CA . ALA A 1 86 ? 14.144 1.775 -27.011 1.00 95.38 86 ALA A CA 1
ATOM 678 C C . ALA A 1 86 ? 14.294 0.981 -28.324 1.00 95.38 86 ALA A C 1
ATOM 680 O O . ALA A 1 86 ? 13.855 -0.171 -28.382 1.00 95.38 86 ALA A O 1
ATOM 681 N N . PRO A 1 87 ? 14.912 1.546 -29.378 1.00 95.19 87 PRO A N 1
ATOM 682 C CA . PRO A 1 87 ? 15.226 0.789 -30.585 1.00 95.19 87 PRO A CA 1
ATOM 683 C C . PRO A 1 87 ? 16.040 -0.476 -30.282 1.00 95.19 87 PRO A C 1
ATOM 685 O O . PRO A 1 87 ? 16.940 -0.470 -29.435 1.00 95.19 87 PRO A O 1
ATOM 688 N N . ALA A 1 88 ? 15.721 -1.562 -30.982 1.00 93.31 88 ALA A N 1
ATOM 689 C CA . ALA A 1 88 ? 16.447 -2.815 -30.869 1.00 93.31 88 ALA A CA 1
ATOM 690 C C . ALA A 1 88 ? 17.884 -2.651 -31.399 1.00 93.31 88 ALA A C 1
ATOM 692 O O . ALA A 1 88 ? 18.110 -1.976 -32.403 1.00 93.31 88 ALA A O 1
ATOM 693 N N . LYS A 1 89 ? 18.855 -3.271 -30.729 1.00 91.69 89 LYS A N 1
ATOM 694 C CA . LYS A 1 89 ? 20.281 -3.218 -31.064 1.00 91.69 89 LYS A CA 1
ATOM 695 C C . LYS A 1 89 ? 20.842 -4.626 -31.212 1.00 91.69 89 LYS A C 1
ATOM 697 O O . LYS A 1 89 ? 20.251 -5.609 -30.758 1.00 91.69 89 LYS A O 1
ATOM 702 N N . GLU A 1 90 ? 22.010 -4.710 -31.837 1.00 88.38 90 GLU A N 1
ATOM 703 C CA . GLU A 1 90 ? 22.789 -5.949 -31.887 1.00 88.38 90 GLU A CA 1
ATOM 704 C C . GLU A 1 90 ? 23.615 -6.180 -30.630 1.00 88.38 90 GLU A C 1
ATOM 706 O O . GLU A 1 90 ? 24.059 -7.293 -30.407 1.00 88.38 90 GLU A O 1
ATOM 711 N N . THR A 1 91 ? 23.834 -5.164 -29.796 1.00 89.62 91 THR A N 1
ATOM 712 C CA . THR A 1 91 ? 24.470 -5.325 -28.485 1.00 89.62 91 THR A CA 1
ATOM 713 C C . THR A 1 91 ? 23.859 -4.360 -27.480 1.00 89.62 91 THR A C 1
ATOM 715 O O . THR A 1 91 ? 23.444 -3.255 -27.834 1.00 89.62 91 THR A O 1
ATOM 718 N N . TYR A 1 92 ? 23.824 -4.797 -26.224 1.00 92.88 92 TYR A N 1
ATOM 719 C CA . TYR A 1 92 ? 23.387 -4.011 -25.076 1.00 92.88 92 TYR A CA 1
ATOM 720 C C . TYR A 1 92 ? 24.483 -4.025 -24.018 1.00 92.88 92 TYR A C 1
ATOM 722 O O . TYR A 1 92 ? 25.151 -5.044 -23.824 1.00 92.88 92 TYR A O 1
ATOM 730 N N . ARG A 1 93 ? 24.674 -2.892 -23.348 1.00 93.12 93 ARG A N 1
ATOM 731 C CA . ARG A 1 93 ? 25.610 -2.727 -22.234 1.00 93.12 93 ARG A CA 1
ATOM 732 C C . ARG A 1 93 ? 24.884 -2.843 -20.904 1.00 93.12 93 ARG A C 1
ATOM 734 O O . ARG A 1 93 ? 25.323 -3.606 -20.049 1.00 93.12 93 ARG A O 1
ATOM 741 N N . THR A 1 94 ? 23.771 -2.124 -20.749 1.00 95.50 94 THR A N 1
ATOM 742 C CA . THR A 1 94 ? 23.104 -1.990 -19.448 1.00 95.50 94 THR A CA 1
ATOM 743 C C . THR A 1 94 ? 21.592 -1.883 -19.601 1.00 95.50 94 THR A C 1
ATOM 745 O O . THR A 1 94 ? 21.089 -1.226 -20.505 1.00 95.50 94 THR A O 1
ATOM 748 N N . VAL A 1 95 ? 20.854 -2.485 -18.671 1.00 96.81 95 VAL A N 1
ATOM 749 C CA . VAL A 1 95 ? 19.446 -2.162 -18.417 1.00 96.81 95 VAL A CA 1
ATOM 750 C C . VAL A 1 95 ? 19.372 -1.712 -16.968 1.00 96.81 95 VAL A C 1
ATOM 752 O O . VAL A 1 95 ? 19.778 -2.457 -16.078 1.00 96.81 95 VAL A O 1
ATOM 755 N N . SER A 1 96 ? 18.901 -0.492 -16.739 1.00 97.19 96 SER A N 1
ATOM 756 C CA . SER A 1 96 ? 18.924 0.141 -15.422 1.00 97.19 96 SER A CA 1
ATOM 757 C C . SER A 1 96 ? 17.512 0.325 -14.892 1.00 97.19 96 SER A C 1
ATOM 759 O O . SER A 1 96 ? 16.595 0.640 -15.651 1.00 97.19 96 SER A O 1
ATOM 761 N N . ALA A 1 97 ? 17.358 0.172 -13.578 1.00 97.06 97 ALA A N 1
ATOM 762 C CA . ALA A 1 97 ? 16.164 0.567 -12.849 1.00 97.06 97 ALA A CA 1
ATOM 763 C C . ALA A 1 97 ? 16.541 1.507 -11.707 1.00 97.06 97 ALA A C 1
ATOM 765 O O . ALA A 1 97 ? 17.358 1.154 -10.856 1.00 97.06 97 ALA A O 1
ATOM 766 N N . THR A 1 98 ? 15.898 2.668 -11.657 1.00 96.88 98 THR A N 1
ATOM 767 C CA . THR A 1 98 ? 16.016 3.612 -10.545 1.00 96.88 98 THR A CA 1
ATOM 768 C C . THR A 1 98 ? 14.698 3.631 -9.793 1.00 96.88 98 THR A C 1
ATOM 770 O O . THR A 1 98 ? 13.671 4.032 -10.339 1.00 96.88 98 THR A O 1
ATOM 773 N N . VAL A 1 99 ? 14.706 3.210 -8.529 1.00 96.62 99 VAL A N 1
ATOM 774 C CA . VAL A 1 99 ? 13.530 3.327 -7.659 1.00 96.62 99 VAL A CA 1
ATOM 775 C C . VAL A 1 99 ? 13.530 4.716 -7.028 1.00 96.62 99 VAL A C 1
ATOM 777 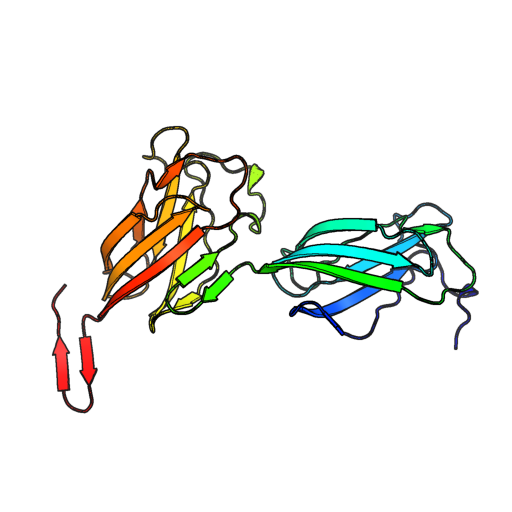O O . VAL A 1 99 ? 14.407 5.043 -6.235 1.00 96.62 99 VAL A O 1
ATOM 780 N N . ILE A 1 100 ? 12.543 5.532 -7.395 1.00 95.75 100 ILE A N 1
ATOM 781 C CA . ILE A 1 100 ? 12.399 6.924 -6.939 1.00 95.75 100 ILE A CA 1
ATOM 782 C C . ILE A 1 100 ? 11.633 6.979 -5.616 1.00 95.75 100 ILE A C 1
ATOM 784 O O . ILE A 1 100 ? 11.905 7.820 -4.765 1.00 95.75 100 ILE A O 1
ATOM 788 N N . GLY A 1 101 ? 10.658 6.089 -5.435 1.00 90.88 101 GLY A N 1
ATOM 789 C CA . GLY A 1 101 ? 9.896 6.003 -4.196 1.00 90.88 101 GLY A CA 1
ATOM 790 C C . GLY A 1 101 ? 8.962 4.807 -4.171 1.00 90.88 101 GLY A C 1
ATOM 791 O O . GLY A 1 101 ? 8.585 4.272 -5.215 1.00 90.88 101 GLY A O 1
ATOM 792 N N . SER A 1 102 ? 8.571 4.402 -2.970 1.00 89.81 102 SER A N 1
ATOM 793 C CA . SER A 1 102 ? 7.700 3.258 -2.739 1.00 89.81 102 SER A CA 1
ATOM 794 C C . SER A 1 102 ? 6.701 3.543 -1.618 1.00 89.81 102 SER A C 1
ATOM 796 O O . SER A 1 102 ? 6.976 4.297 -0.686 1.00 89.81 102 SER A O 1
ATOM 798 N N . VAL A 1 103 ? 5.516 2.954 -1.737 1.00 87.06 103 VAL A N 1
ATOM 799 C CA . VAL A 1 103 ? 4.472 2.950 -0.712 1.00 87.06 103 VAL A CA 1
ATOM 800 C C . VAL A 1 103 ? 4.061 1.502 -0.502 1.00 87.06 103 VAL A C 1
ATOM 802 O O . VAL A 1 103 ? 3.520 0.873 -1.414 1.00 87.06 103 VAL A O 1
ATOM 805 N N . GLU A 1 104 ? 4.347 0.966 0.680 1.00 87.88 104 GLU A N 1
ATOM 806 C CA . GLU A 1 104 ? 3.895 -0.368 1.077 1.00 87.88 104 GLU A CA 1
ATOM 807 C C . GLU A 1 104 ? 2.396 -0.355 1.380 1.00 87.88 104 GLU A C 1
ATOM 809 O O . GLU A 1 104 ? 1.845 0.670 1.784 1.00 87.88 104 GLU A O 1
ATOM 814 N N . GLU A 1 105 ? 1.726 -1.496 1.195 1.00 90.00 105 GLU A N 1
ATOM 815 C CA . GLU A 1 105 ? 0.306 -1.596 1.532 1.00 90.00 105 GLU A CA 1
ATOM 816 C C . GLU A 1 105 ? 0.058 -1.344 3.016 1.00 90.00 105 GLU A C 1
ATOM 818 O O . GLU A 1 105 ? -0.826 -0.559 3.339 1.00 90.00 105 GLU A O 1
ATOM 823 N N . ILE A 1 106 ? 0.848 -1.946 3.906 1.00 91.94 106 ILE A N 1
ATOM 824 C CA . ILE A 1 106 ? 0.752 -1.767 5.357 1.00 91.94 106 ILE A CA 1
ATOM 825 C C . ILE A 1 106 ? 2.111 -1.355 5.900 1.00 91.94 106 ILE A C 1
ATOM 827 O O . ILE A 1 106 ? 3.100 -2.037 5.666 1.00 91.94 106 ILE A O 1
ATOM 831 N N . GLN A 1 107 ? 2.132 -0.280 6.681 1.00 92.94 107 GLN A N 1
ATOM 832 C CA . GLN A 1 107 ? 3.305 0.190 7.407 1.00 92.94 107 GLN A CA 1
ATOM 833 C C . GLN A 1 107 ? 2.984 0.273 8.894 1.00 92.94 107 GLN A C 1
ATOM 835 O O . GLN A 1 107 ? 2.019 0.932 9.288 1.00 92.94 107 GLN A O 1
ATOM 840 N N . VAL A 1 108 ? 3.804 -0.372 9.722 1.00 94.00 108 VAL A N 1
ATOM 841 C CA . VAL A 1 108 ? 3.693 -0.327 11.184 1.00 94.00 108 VAL A CA 1
ATOM 842 C C . VAL A 1 108 ? 4.829 0.529 11.736 1.00 94.00 108 VAL A C 1
ATOM 844 O O . VAL A 1 108 ? 5.995 0.283 11.445 1.00 94.00 108 VAL A O 1
ATOM 847 N N . SER A 1 109 ? 4.498 1.536 12.541 1.00 94.00 109 SER A N 1
ATOM 848 C CA . SER A 1 109 ? 5.466 2.405 13.212 1.00 94.00 109 SER A CA 1
ATOM 849 C C . SER A 1 109 ? 5.032 2.656 14.654 1.00 94.00 109 SER A C 1
ATOM 851 O O . SER A 1 109 ? 4.048 3.350 14.927 1.00 94.00 109 SER A O 1
ATOM 853 N N . GLY A 1 110 ? 5.746 2.038 15.597 1.00 94.81 110 GLY A N 1
ATOM 854 C CA . GLY A 1 110 ? 5.399 2.065 17.015 1.00 94.81 110 GLY A CA 1
ATOM 855 C C . GLY A 1 110 ? 4.006 1.483 17.274 1.00 94.81 110 GLY A C 1
ATOM 856 O O . GLY A 1 110 ? 3.774 0.293 17.084 1.00 94.81 110 GLY A O 1
ATOM 857 N N . ARG A 1 111 ? 3.074 2.332 17.723 1.00 97.19 111 ARG A N 1
ATOM 858 C CA . ARG A 1 111 ? 1.670 1.962 17.997 1.00 97.19 111 ARG A CA 1
ATOM 859 C C . ARG A 1 111 ? 0.710 2.350 16.865 1.00 97.19 111 ARG A C 1
ATOM 861 O O . ARG A 1 111 ? -0.505 2.290 17.053 1.00 97.19 111 ARG A O 1
ATOM 868 N N . THR A 1 112 ? 1.243 2.773 15.722 1.00 97.38 112 THR A N 1
ATOM 869 C CA . THR A 1 112 ? 0.469 3.261 14.580 1.00 97.38 112 THR A CA 1
ATOM 870 C C . THR A 1 112 ? 0.627 2.329 13.389 1.00 97.38 112 THR A C 1
ATOM 872 O O . THR A 1 112 ? 1.734 1.909 13.061 1.00 97.38 112 THR A O 1
ATOM 875 N N . VAL A 1 113 ? -0.478 2.064 12.703 1.00 97.50 113 VAL A N 1
ATOM 876 C CA . VAL A 1 113 ? -0.515 1.408 11.397 1.00 97.50 113 VAL A CA 1
ATOM 877 C C . VAL A 1 113 ? -1.036 2.396 10.372 1.00 97.50 113 VAL A C 1
ATOM 879 O O . VAL A 1 113 ? -2.017 3.091 10.625 1.00 97.50 113 VAL A O 1
ATOM 882 N N . SER A 1 114 ? -0.384 2.459 9.216 1.00 95.81 114 SER A N 1
ATOM 883 C CA . SER A 1 114 ? -0.874 3.164 8.034 1.00 95.81 114 SER A CA 1
ATOM 884 C C . SER A 1 114 ? -1.084 2.164 6.910 1.00 95.81 114 SER A C 1
ATOM 886 O O . SER A 1 114 ? -0.209 1.353 6.621 1.00 95.81 114 SER A O 1
ATOM 888 N N . TRP A 1 115 ? -2.255 2.222 6.293 1.00 95.56 115 TRP A N 1
ATOM 889 C CA . TRP A 1 115 ? -2.658 1.352 5.200 1.00 95.56 115 TRP A CA 1
ATOM 890 C C . TRP A 1 115 ? -2.923 2.174 3.944 1.00 95.56 115 TRP A C 1
ATOM 892 O O . TRP A 1 115 ? -3.620 3.179 4.032 1.00 95.56 115 TRP A O 1
ATOM 902 N N . ALA A 1 116 ? -2.425 1.751 2.784 1.00 92.62 116 ALA A N 1
ATOM 903 C CA . ALA A 1 116 ? -2.695 2.377 1.491 1.00 92.62 116 ALA A CA 1
ATOM 904 C C . ALA A 1 116 ? -3.866 1.672 0.763 1.00 92.62 116 ALA A C 1
ATOM 906 O O . ALA A 1 116 ? -3.630 0.780 -0.058 1.00 92.62 116 ALA A O 1
ATOM 907 N N . PRO A 1 117 ? -5.141 2.062 0.992 1.00 89.56 117 PRO A N 1
ATOM 908 C CA . PRO A 1 117 ? -6.304 1.345 0.452 1.00 89.56 117 PRO A CA 1
ATOM 909 C C . PRO A 1 117 ? -6.394 1.387 -1.076 1.00 89.56 117 PRO A C 1
ATOM 911 O O . PRO A 1 117 ? -7.020 0.526 -1.685 1.00 89.56 117 PRO A O 1
ATOM 914 N N . MET A 1 118 ? -5.757 2.376 -1.711 1.00 84.06 118 MET A N 1
ATOM 915 C CA . MET A 1 118 ? -5.735 2.527 -3.167 1.00 84.06 118 MET A CA 1
ATOM 916 C C . MET A 1 118 ? -4.966 1.416 -3.899 1.00 84.06 118 MET A C 1
ATOM 918 O O . MET A 1 118 ? -5.039 1.335 -5.122 1.00 84.06 118 MET A O 1
ATOM 922 N N . LEU A 1 119 ? -4.218 0.583 -3.168 1.00 83.81 119 LEU A N 1
ATOM 923 C CA . LEU A 1 119 ? -3.580 -0.616 -3.711 1.00 83.81 119 LEU A CA 1
ATOM 924 C C . LEU A 1 119 ? -4.555 -1.788 -3.874 1.00 83.81 119 LEU A C 1
ATOM 926 O O . LEU A 1 119 ? -4.216 -2.777 -4.521 1.00 83.81 119 LEU A O 1
ATOM 930 N N . ALA A 1 120 ? -5.770 -1.689 -3.331 1.00 75.94 120 ALA A N 1
ATOM 931 C CA . ALA A 1 120 ? -6.817 -2.651 -3.625 1.00 75.94 120 ALA A CA 1
ATOM 932 C C . ALA A 1 120 ? -7.348 -2.470 -5.057 1.00 75.94 120 ALA A C 1
ATOM 934 O O . ALA A 1 120 ? -7.510 -1.353 -5.556 1.00 75.94 120 ALA A O 1
ATOM 935 N N . ALA A 1 121 ? -7.639 -3.589 -5.723 1.00 64.94 121 ALA A N 1
ATOM 936 C CA . ALA A 1 121 ? -8.190 -3.591 -7.074 1.00 64.94 121 ALA A CA 1
ATOM 937 C C . ALA A 1 121 ? -9.563 -2.894 -7.133 1.00 64.94 121 ALA A C 1
ATOM 939 O O . ALA A 1 121 ? -10.351 -2.987 -6.195 1.00 64.94 121 ALA A O 1
ATOM 940 N N . GLY A 1 122 ? -9.853 -2.222 -8.253 1.00 69.56 122 GLY A N 1
ATOM 941 C CA . GLY A 1 122 ? -11.175 -1.634 -8.514 1.00 69.56 122 GLY A CA 1
ATOM 942 C C . GLY A 1 122 ? -11.513 -0.395 -7.680 1.00 69.56 122 GLY A C 1
ATOM 943 O O . GLY A 1 122 ? -12.670 0.004 -7.625 1.00 69.56 122 GLY A O 1
ATOM 944 N N . TRP A 1 123 ? -10.530 0.247 -7.037 1.00 74.31 123 TRP A N 1
ATOM 945 C CA . TRP A 1 123 ? -10.800 1.340 -6.094 1.00 74.31 123 TRP A CA 1
ATOM 946 C C . TRP A 1 123 ? -11.550 2.545 -6.696 1.00 74.31 123 TRP A C 1
ATOM 948 O O . TRP A 1 123 ? -12.226 3.276 -5.971 1.00 74.31 123 TRP A O 1
ATOM 958 N N . ARG A 1 124 ? -11.438 2.755 -8.015 1.00 75.25 124 ARG A N 1
ATOM 959 C CA . ARG A 1 124 ? -12.139 3.822 -8.749 1.00 75.25 124 ARG A CA 1
ATOM 960 C C . ARG A 1 124 ? -13.625 3.537 -8.965 1.00 75.25 124 ARG A C 1
ATOM 962 O O . ARG A 1 124 ? -14.378 4.478 -9.189 1.00 75.25 124 ARG A O 1
ATOM 969 N N . ASP A 1 125 ? -14.035 2.278 -8.853 1.00 86.44 125 ASP A N 1
ATOM 970 C CA . ASP A 1 125 ? -15.394 1.827 -9.159 1.00 86.44 125 ASP A CA 1
ATOM 971 C C . ASP A 1 125 ? -16.280 1.730 -7.909 1.00 86.44 125 ASP A C 1
ATOM 973 O O . ASP A 1 125 ? -17.456 1.374 -8.005 1.00 86.44 125 ASP A O 1
ATOM 977 N N . PHE A 1 126 ? -15.736 2.066 -6.733 1.00 89.69 126 PHE A N 1
ATOM 978 C CA . PHE A 1 126 ? -16.473 1.998 -5.478 1.00 89.69 126 PHE A CA 1
ATOM 979 C C . PHE A 1 126 ? -17.642 2.980 -5.429 1.00 89.69 126 PHE A C 1
ATOM 981 O O . PHE A 1 126 ? -17.514 4.179 -5.695 1.00 89.69 126 PHE A O 1
ATOM 988 N N . ARG A 1 127 ? -18.778 2.457 -4.981 1.00 92.81 127 ARG A N 1
ATOM 989 C CA . ARG A 1 127 ? -20.019 3.164 -4.686 1.00 92.81 127 ARG A CA 1
ATOM 990 C C . ARG A 1 127 ? -20.199 3.294 -3.177 1.00 92.81 127 ARG A C 1
ATOM 992 O O . ARG A 1 127 ? -19.482 2.692 -2.377 1.00 92.81 127 ARG A O 1
ATOM 999 N N . LYS A 1 128 ? -21.169 4.108 -2.765 1.00 94.69 128 LYS A N 1
ATOM 1000 C CA . LYS A 1 128 ? -21.549 4.213 -1.351 1.00 94.69 128 LYS A CA 1
ATOM 1001 C C . LYS A 1 128 ? -21.975 2.838 -0.826 1.00 94.69 128 LYS A C 1
ATOM 1003 O O . LYS A 1 128 ? -22.773 2.158 -1.462 1.00 94.69 128 LYS A O 1
ATOM 1008 N N . GLY A 1 129 ? -21.452 2.454 0.334 1.00 94.81 129 GLY A N 1
ATOM 1009 C CA . GLY A 1 129 ? -21.644 1.134 0.935 1.00 94.81 129 GLY A CA 1
ATOM 1010 C C . GLY A 1 129 ? -20.598 0.094 0.529 1.00 94.81 129 GLY A C 1
ATOM 1011 O O . GLY A 1 129 ? -20.418 -0.869 1.277 1.00 94.81 129 GLY A O 1
ATOM 1012 N N . ASP A 1 130 ? -19.859 0.302 -0.564 1.00 93.88 130 ASP A N 1
ATOM 1013 C CA . ASP A 1 130 ? -18.759 -0.590 -0.917 1.00 93.88 130 ASP A CA 1
ATOM 1014 C C . ASP A 1 130 ? -17.601 -0.413 0.061 1.00 93.88 130 ASP A C 1
ATOM 1016 O O . ASP A 1 130 ? -17.263 0.702 0.479 1.00 93.88 130 ASP A O 1
ATOM 1020 N N . LYS A 1 131 ? -16.975 -1.538 0.410 1.00 93.75 131 LYS A N 1
ATOM 1021 C CA . LYS A 1 131 ? -15.835 -1.565 1.316 1.00 93.75 131 LYS A CA 1
ATOM 1022 C C . LYS A 1 131 ? -14.619 -2.191 0.676 1.00 93.75 131 LYS A C 1
ATOM 1024 O O . LYS A 1 131 ? -14.703 -3.155 -0.081 1.00 93.75 131 LYS A O 1
ATOM 1029 N N . VAL A 1 132 ? -13.482 -1.704 1.129 1.00 93.62 132 VAL A N 1
ATOM 1030 C CA . VAL A 1 132 ? -12.202 -2.377 1.036 1.00 93.62 132 VAL A CA 1
ATOM 1031 C C . VAL A 1 132 ? -11.736 -2.675 2.453 1.00 93.62 132 VAL A C 1
ATOM 1033 O O . VAL A 1 132 ? -11.982 -1.909 3.388 1.00 93.62 132 VAL A O 1
ATOM 1036 N N . GLU A 1 133 ? -11.082 -3.811 2.633 1.00 94.25 133 GLU A N 1
ATOM 1037 C CA . GLU A 1 133 ? -10.531 -4.193 3.922 1.00 94.25 133 GLU A CA 1
ATOM 1038 C C . GLU A 1 133 ? -9.019 -4.362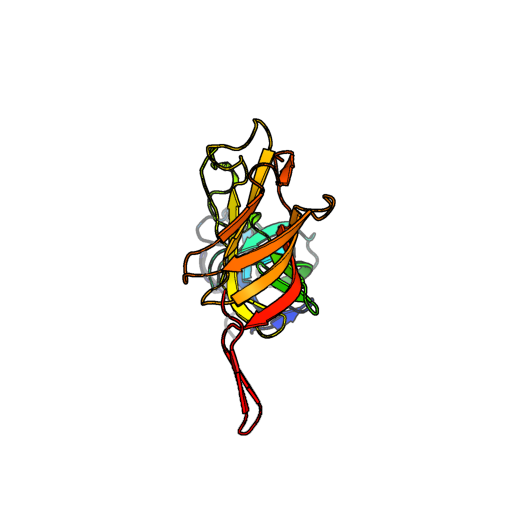 3.804 1.00 94.25 133 GLU A C 1
ATOM 1040 O O . GLU A 1 133 ? -8.528 -4.896 2.808 1.00 94.25 133 GLU A O 1
ATOM 1045 N N . SER A 1 134 ? -8.289 -3.930 4.828 1.00 94.38 134 SER A N 1
ATOM 1046 C CA . SER A 1 134 ? -6.842 -4.101 4.865 1.00 94.38 134 SER A CA 1
ATOM 1047 C C . SER A 1 134 ? -6.458 -5.579 5.014 1.00 94.38 134 SER A C 1
ATOM 1049 O O . SER A 1 134 ? -7.258 -6.382 5.533 1.00 94.38 134 SER A O 1
ATOM 1051 N N . PRO A 1 135 ? -5.207 -5.941 4.669 1.00 92.31 135 PRO A N 1
ATOM 1052 C CA . PRO A 1 135 ? -4.559 -7.110 5.246 1.00 92.31 135 PRO A CA 1
ATOM 1053 C C . PRO A 1 135 ? -4.646 -7.078 6.777 1.00 92.31 135 PRO A C 1
ATOM 1055 O O . PRO A 1 135 ? -4.785 -6.009 7.385 1.00 92.31 135 PRO A O 1
ATOM 1058 N N . ARG A 1 136 ? -4.575 -8.255 7.405 1.00 95.06 136 ARG A N 1
ATOM 1059 C CA . ARG A 1 136 ? -4.461 -8.328 8.865 1.00 95.06 136 ARG A CA 1
ATOM 1060 C C . ARG A 1 136 ? -3.108 -7.773 9.299 1.00 95.06 136 ARG A C 1
ATOM 1062 O O . ARG A 1 136 ? -2.115 -7.980 8.606 1.00 95.06 136 ARG A O 1
ATOM 1069 N N . PHE A 1 137 ? -3.082 -7.099 10.438 1.00 95.62 137 PHE A N 1
ATOM 1070 C CA . PHE A 1 137 ? -1.870 -6.544 11.019 1.00 95.62 137 PHE A CA 1
ATOM 1071 C C . PHE A 1 137 ? -1.861 -6.695 12.537 1.00 95.62 137 PHE A C 1
ATOM 1073 O O . PHE A 1 137 ? -2.906 -6.786 13.189 1.00 95.62 137 PHE A O 1
ATOM 1080 N N . ASP A 1 138 ? -0.650 -6.641 13.073 1.00 95.94 138 ASP A N 1
ATOM 1081 C CA . ASP A 1 138 ? -0.369 -6.703 14.496 1.00 95.94 138 ASP A CA 1
ATOM 1082 C C . ASP A 1 138 ? 0.265 -5.372 14.915 1.00 95.94 138 ASP A C 1
ATOM 1084 O O . ASP A 1 138 ? 1.170 -4.866 14.247 1.00 95.94 138 ASP A O 1
ATOM 1088 N N . VAL A 1 139 ? -0.218 -4.767 16.000 1.00 96.00 139 VAL A N 1
ATOM 1089 C CA . VAL A 1 139 ? 0.356 -3.528 16.547 1.00 96.00 139 VAL A CA 1
ATOM 1090 C C . VAL A 1 139 ? 0.020 -3.398 18.028 1.00 96.00 139 VAL A C 1
ATOM 1092 O O . VAL A 1 139 ? -1.027 -3.852 18.481 1.00 96.00 139 VAL A O 1
ATOM 1095 N N . ALA A 1 140 ? 0.910 -2.765 18.797 1.00 93.62 140 ALA A N 1
ATOM 1096 C CA . ALA A 1 140 ? 0.712 -2.510 20.227 1.00 93.62 140 ALA A CA 1
ATOM 1097 C C . ALA A 1 140 ? 0.416 -3.775 21.067 1.00 93.62 140 ALA A C 1
ATOM 1099 O O . ALA A 1 140 ? -0.292 -3.693 22.065 1.00 93.62 140 ALA A O 1
ATOM 1100 N N . GLY A 1 141 ? 0.962 -4.932 20.669 1.00 90.44 141 GLY A N 1
ATOM 1101 C CA . GLY A 1 141 ? 0.735 -6.218 21.344 1.00 90.44 141 GLY A CA 1
ATOM 1102 C C . GLY A 1 141 ? -0.602 -6.887 21.009 1.00 90.44 141 GLY A C 1
ATOM 1103 O O . GLY A 1 141 ? -0.907 -7.942 21.554 1.00 90.44 141 GLY A O 1
ATOM 1104 N N . LEU A 1 142 ? -1.397 -6.300 20.113 1.00 91.69 142 LEU A N 1
ATOM 1105 C CA . LEU A 1 142 ? -2.648 -6.867 19.625 1.00 91.69 142 LEU A CA 1
ATOM 1106 C C . LEU A 1 142 ? -2.421 -7.515 18.257 1.00 91.69 142 LEU A C 1
ATOM 1108 O O . LEU A 1 142 ? -1.859 -6.875 17.367 1.00 91.69 142 LEU A O 1
ATOM 1112 N N . SER A 1 143 ? -2.902 -8.747 18.081 1.00 93.00 143 SER A N 1
ATOM 1113 C CA . SER A 1 143 ? -2.737 -9.505 16.836 1.00 93.00 143 SER A CA 1
ATOM 1114 C C . SER A 1 143 ? -4.025 -9.639 16.031 1.00 93.00 143 SER A C 1
ATOM 1116 O O . SER A 1 143 ? -5.119 -9.720 16.587 1.00 93.00 143 SER A O 1
ATOM 1118 N N . GLY A 1 144 ? -3.888 -9.716 14.707 1.00 93.88 144 GLY A N 1
ATOM 1119 C CA . GLY A 1 144 ? -4.964 -10.048 13.774 1.00 93.88 144 GLY A CA 1
ATOM 1120 C C . GLY A 1 144 ? -5.999 -8.944 13.552 1.00 93.88 144 GLY A C 1
ATOM 1121 O O . GLY A 1 144 ? -7.091 -9.233 13.055 1.00 93.88 144 GLY A O 1
ATOM 1122 N N . MET A 1 145 ? -5.678 -7.700 13.905 1.00 96.38 145 MET A N 1
ATOM 1123 C CA . MET A 1 145 ? -6.540 -6.547 13.643 1.00 96.38 145 MET A CA 1
ATOM 1124 C C . MET A 1 145 ? -6.617 -6.250 12.147 1.00 96.38 145 MET A C 1
ATOM 1126 O O . MET A 1 145 ? -5.779 -6.683 11.356 1.00 96.38 145 MET A O 1
ATOM 1130 N N . ARG A 1 146 ? -7.644 -5.504 11.742 1.00 97.06 146 ARG A N 1
ATOM 1131 C CA . ARG A 1 146 ? -7.786 -5.020 10.364 1.00 97.06 146 ARG A CA 1
ATOM 1132 C C . ARG A 1 146 ? -8.588 -3.729 10.311 1.00 97.06 146 ARG A C 1
ATOM 1134 O O . ARG A 1 146 ? -9.388 -3.445 11.200 1.00 97.06 146 ARG A O 1
ATOM 1141 N N . LEU A 1 147 ? -8.424 -2.987 9.224 1.00 97.56 147 LEU A N 1
ATOM 1142 C CA . LEU A 1 147 ? -9.234 -1.819 8.909 1.00 97.56 147 LEU A CA 1
ATOM 1143 C C . LEU A 1 147 ? -10.301 -2.180 7.880 1.00 97.56 147 LEU A C 1
ATOM 1145 O O . LEU A 1 147 ? -10.031 -2.890 6.909 1.00 97.56 147 LEU A O 1
ATOM 1149 N N . ARG A 1 148 ? -11.511 -1.658 8.079 1.00 97.06 148 ARG A N 1
ATOM 1150 C CA . ARG A 1 148 ? -12.565 -1.597 7.062 1.00 97.06 148 ARG A CA 1
ATOM 1151 C C . ARG A 1 148 ? -12.708 -0.155 6.626 1.00 97.06 148 ARG A C 1
ATOM 1153 O O . ARG A 1 148 ? -12.927 0.715 7.466 1.00 97.06 148 ARG A O 1
ATOM 1160 N N . PHE A 1 149 ? -12.604 0.097 5.332 1.00 97.00 149 PHE A N 1
ATOM 1161 C CA . PHE A 1 149 ? -12.717 1.433 4.775 1.00 97.00 149 PHE A CA 1
ATOM 1162 C C . PHE A 1 149 ? -13.779 1.468 3.685 1.00 97.00 149 PHE A C 1
ATOM 1164 O O . PHE A 1 149 ? -13.835 0.589 2.829 1.00 97.00 149 PHE A O 1
ATOM 1171 N N . PHE A 1 150 ? -14.612 2.501 3.732 1.00 96.38 150 PHE A N 1
ATOM 1172 C CA . PHE A 1 150 ? -15.683 2.770 2.785 1.00 96.38 150 PHE A CA 1
ATOM 1173 C C . PHE A 1 150 ? -15.359 4.100 2.096 1.00 96.38 150 PHE A C 1
ATOM 1175 O O . PHE A 1 150 ? -15.681 5.163 2.641 1.00 96.38 150 PHE A O 1
ATOM 1182 N N . PRO A 1 151 ? -14.700 4.075 0.923 1.00 95.00 151 PRO A N 1
ATOM 1183 C CA . PRO A 1 151 ? -14.196 5.283 0.263 1.00 95.00 151 PRO A CA 1
ATOM 1184 C C . PRO A 1 151 ? -15.292 6.296 -0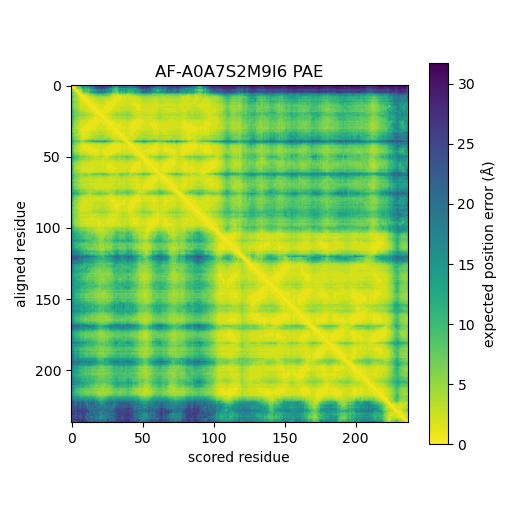.082 1.00 95.00 151 PRO A C 1
ATOM 1186 O O . PRO A 1 151 ? -15.054 7.498 -0.066 1.00 95.00 151 PRO A O 1
ATOM 1189 N N . LYS A 1 152 ? -16.508 5.819 -0.370 1.00 95.00 152 LYS A N 1
ATOM 1190 C CA . LYS A 1 152 ? -17.692 6.655 -0.632 1.00 95.00 152 LYS A CA 1
ATOM 1191 C C . LYS A 1 152 ? -18.692 6.660 0.532 1.00 95.00 152 LYS A C 1
ATOM 1193 O O . LYS A 1 152 ? -19.852 7.020 0.349 1.00 95.00 152 LYS A O 1
ATOM 1198 N N . GLY A 1 153 ? -18.229 6.248 1.711 1.00 96.62 153 GLY A N 1
ATOM 1199 C CA . GLY A 1 153 ? -19.013 6.187 2.937 1.00 96.62 153 GLY A CA 1
ATOM 1200 C C . GLY A 1 153 ? -19.803 4.892 3.086 1.00 96.62 153 GLY A C 1
ATOM 1201 O O . GLY A 1 153 ? -20.175 4.239 2.112 1.00 96.62 153 GLY A O 1
ATOM 1202 N N . PHE A 1 154 ? -20.058 4.513 4.334 1.00 97.12 154 PHE A N 1
ATOM 1203 C CA . PHE A 1 154 ? -21.009 3.472 4.702 1.00 97.12 154 PHE A CA 1
ATOM 1204 C C . PHE A 1 154 ? -22.428 3.880 4.282 1.00 97.12 154 PHE A C 1
ATOM 1206 O O . PHE A 1 154 ? -22.699 5.061 4.055 1.00 97.12 154 PHE A O 1
ATOM 1213 N N . LYS A 1 155 ? -23.360 2.920 4.220 1.00 95.25 155 LYS A N 1
ATOM 1214 C CA . LYS A 1 155 ? -24.758 3.177 3.822 1.00 95.25 155 LYS A CA 1
ATOM 1215 C C . LYS A 1 155 ? -25.396 4.357 4.576 1.00 95.25 155 LYS A C 1
ATOM 1217 O O . LYS A 1 155 ? -26.029 5.202 3.949 1.00 95.25 155 LYS A O 1
ATOM 1222 N N . ASP A 1 156 ? -25.098 4.478 5.869 1.00 94.31 156 ASP A N 1
ATOM 1223 C CA . ASP A 1 156 ? -25.670 5.491 6.768 1.00 94.31 156 ASP A CA 1
ATOM 1224 C C . ASP A 1 156 ? -24.777 6.740 6.930 1.00 94.31 156 ASP A C 1
ATOM 1226 O O . ASP A 1 156 ? -25.058 7.629 7.733 1.00 94.31 156 ASP A O 1
ATOM 1230 N N . ALA A 1 157 ? -23.674 6.831 6.179 1.00 95.81 157 ALA A N 1
ATOM 1231 C CA . ALA A 1 157 ? -22.841 8.028 6.154 1.00 95.81 157 ALA A CA 1
ATOM 1232 C C . ALA A 1 157 ? -23.571 9.193 5.470 1.00 95.81 157 ALA A C 1
ATOM 1234 O O . ALA A 1 157 ? -24.409 9.001 4.584 1.00 95.81 157 ALA A O 1
ATOM 1235 N N . ARG A 1 158 ? -23.212 10.422 5.836 1.00 96.12 158 ARG A N 1
ATOM 1236 C CA . ARG A 1 158 ? -23.597 11.626 5.096 1.00 96.12 158 ARG A CA 1
ATOM 1237 C C . ARG A 1 158 ? -23.038 11.550 3.681 1.00 96.12 158 ARG A C 1
ATOM 1239 O O . ARG A 1 158 ? -22.069 10.841 3.405 1.00 96.12 158 ARG A O 1
ATOM 1246 N N . GLU A 1 159 ? -23.661 12.287 2.776 1.00 93.50 159 GLU A N 1
ATOM 1247 C CA . GLU A 1 159 ? -23.128 12.434 1.429 1.00 93.50 159 GLU A CA 1
ATOM 1248 C C . GLU A 1 159 ? -21.709 13.023 1.468 1.00 93.50 159 GLU A C 1
ATOM 1250 O O . GLU A 1 159 ? -21.355 13.793 2.369 1.00 93.50 159 GLU A O 1
ATOM 1255 N N . ASN A 1 160 ? -20.880 12.616 0.506 1.00 93.50 160 ASN A N 1
ATOM 1256 C CA . ASN A 1 160 ? -19.503 13.082 0.354 1.00 93.50 160 ASN A CA 1
ATOM 1257 C C . ASN A 1 160 ? -18.631 12.903 1.607 1.00 93.50 160 ASN A C 1
ATOM 1259 O O . ASN A 1 160 ? -17.760 13.727 1.873 1.00 93.50 160 ASN A O 1
ATOM 1263 N N . HIS A 1 161 ? -18.845 11.832 2.373 1.00 96.56 161 HIS A N 1
ATOM 1264 C CA . HIS A 1 161 ? -17.966 11.423 3.469 1.00 96.56 161 HIS A CA 1
ATOM 1265 C C . HIS A 1 161 ? -17.499 9.983 3.272 1.00 96.56 161 HIS A C 1
ATOM 1267 O O . HIS A 1 161 ? -18.256 9.144 2.789 1.00 96.56 161 HIS A O 1
ATOM 1273 N N . CYS A 1 162 ? -16.266 9.689 3.677 1.00 96.88 162 CYS A N 1
ATOM 1274 C CA . CYS A 1 162 ? -15.788 8.321 3.828 1.00 96.88 162 CYS A CA 1
ATOM 1275 C C . CYS A 1 162 ? -15.974 7.821 5.262 1.00 96.88 162 CYS A C 1
ATOM 1277 O O . CYS A 1 162 ? -16.101 8.598 6.218 1.00 96.88 162 CYS A O 1
ATOM 1279 N N . SER A 1 163 ? -15.967 6.499 5.410 1.00 98.19 163 SER A N 1
ATOM 1280 C CA . SER A 1 163 ? -16.067 5.831 6.708 1.00 98.19 163 SER A CA 1
ATOM 1281 C C . SER A 1 163 ? -14.887 4.900 6.910 1.00 98.19 163 SER A C 1
ATOM 1283 O O . SER A 1 163 ? -14.456 4.245 5.961 1.00 98.19 163 SER A O 1
ATOM 1285 N N . ALA A 1 164 ? -14.399 4.789 8.141 1.00 98.19 164 ALA A N 1
ATOM 1286 C CA . ALA A 1 164 ? -13.438 3.754 8.499 1.00 98.19 164 ALA A CA 1
ATOM 1287 C C . ALA A 1 164 ? -13.735 3.186 9.882 1.00 98.19 164 ALA A C 1
ATOM 1289 O O . ALA A 1 164 ? -14.216 3.901 10.766 1.00 98.19 164 ALA A O 1
ATOM 1290 N N . TYR A 1 165 ? -13.411 1.907 10.041 1.00 98.50 165 TYR A N 1
ATOM 1291 C CA . TYR A 1 165 ? -13.620 1.136 11.256 1.00 98.50 165 TYR A CA 1
ATOM 1292 C C . TYR A 1 165 ? -12.393 0.283 11.541 1.00 98.50 165 TYR A C 1
ATOM 1294 O O . TYR A 1 165 ? -11.779 -0.274 10.625 1.00 98.50 165 TYR A O 1
ATOM 1302 N N . LEU A 1 166 ? -12.069 0.167 12.822 1.00 98.38 166 LEU A N 1
ATOM 1303 C CA . LEU A 1 166 ? -11.126 -0.803 13.340 1.00 98.38 166 LEU A CA 1
ATOM 1304 C C . LEU A 1 166 ? -11.898 -2.068 13.709 1.00 98.38 166 LEU A C 1
ATOM 1306 O O . LEU A 1 166 ? -12.877 -2.002 14.446 1.00 98.38 166 LEU A O 1
ATOM 1310 N N . VAL A 1 167 ? -11.436 -3.209 13.212 1.00 97.56 167 VAL A N 1
ATOM 1311 C CA . VAL A 1 167 ? -11.886 -4.532 13.643 1.00 97.56 167 VAL A CA 1
ATOM 1312 C C . VAL A 1 167 ? -10.804 -5.093 14.557 1.00 97.56 167 VAL A C 1
ATOM 1314 O O . VAL A 1 167 ? -9.644 -5.211 14.142 1.00 97.56 167 VAL A O 1
ATOM 1317 N N . VAL A 1 168 ? -11.184 -5.467 15.774 1.00 94.94 168 VAL A N 1
ATOM 1318 C CA . VAL A 1 168 ? -10.277 -6.083 16.745 1.00 94.94 168 VAL A CA 1
ATOM 1319 C C . VAL A 1 168 ? -10.777 -7.490 17.058 1.00 94.94 168 VAL A C 1
ATOM 1321 O O . VAL A 1 168 ? -11.917 -7.642 17.491 1.00 94.94 168 VAL A O 1
ATOM 1324 N N . PRO A 1 169 ? -9.965 -8.537 16.840 1.00 90.12 169 PRO A N 1
ATOM 1325 C CA . PRO A 1 169 ? -10.380 -9.886 17.175 1.00 90.12 169 PRO A CA 1
ATOM 1326 C C . PRO A 1 169 ? -10.329 -10.127 18.689 1.00 90.12 169 PRO A C 1
ATOM 1328 O O . PRO A 1 169 ? -9.376 -9.747 19.375 1.00 90.12 169 PRO A O 1
ATOM 1331 N N . GLY A 1 170 ? -11.328 -10.858 19.183 1.00 84.38 170 GLY A N 1
ATOM 1332 C CA . GLY A 1 170 ? -11.405 -11.296 20.575 1.00 84.38 170 GLY A CA 1
ATOM 1333 C C . GLY A 1 170 ? -12.007 -10.255 21.517 1.00 84.38 170 GLY A C 1
ATOM 1334 O O . GLY A 1 170 ? -12.351 -9.147 21.114 1.00 84.38 170 GLY A O 1
ATOM 1335 N N . ARG A 1 171 ? -12.156 -10.651 22.783 1.00 88.00 171 ARG A N 1
ATOM 1336 C CA . ARG A 1 171 ? -12.744 -9.810 23.825 1.00 88.00 171 ARG A CA 1
ATOM 1337 C C . ARG A 1 171 ? -11.693 -8.890 24.429 1.00 88.00 171 ARG A C 1
ATOM 1339 O O . ARG A 1 171 ? -10.801 -9.358 25.135 1.00 88.00 171 ARG A O 1
ATOM 1346 N N . LYS A 1 172 ? -11.771 -7.594 24.127 1.00 90.62 172 LYS A N 1
ATOM 1347 C CA . LYS A 1 172 ? -10.882 -6.569 24.697 1.00 90.62 172 LYS A CA 1
ATOM 1348 C C . LYS A 1 172 ? -11.439 -5.164 24.527 1.00 90.62 172 LYS A C 1
ATOM 1350 O O . LYS A 1 172 ? -12.120 -4.876 23.546 1.00 90.62 172 LYS A O 1
ATOM 1355 N N . GLN A 1 173 ? -11.088 -4.272 25.445 1.00 93.69 173 GLN A N 1
ATOM 1356 C CA . GLN A 1 173 ? -11.369 -2.849 25.315 1.00 93.69 173 GLN A CA 1
ATOM 1357 C C . GLN A 1 173 ? -10.159 -2.150 24.701 1.00 93.69 173 GLN A C 1
ATOM 1359 O O . GLN A 1 173 ? -9.030 -2.336 25.152 1.00 93.69 173 GLN A O 1
ATOM 1364 N N . VAL A 1 174 ? -10.379 -1.348 23.662 1.00 96.12 174 VAL A N 1
ATOM 1365 C CA . VAL A 1 174 ? -9.302 -0.638 22.962 1.00 96.12 174 VAL A CA 1
ATOM 1366 C C . VAL A 1 174 ? -9.660 0.832 22.819 1.00 96.12 174 VAL A C 1
ATOM 1368 O O . VAL A 1 174 ? -10.735 1.169 22.322 1.00 96.12 174 VAL A O 1
ATOM 1371 N N . THR A 1 175 ? -8.726 1.699 23.208 1.00 98.06 175 THR A N 1
ATOM 1372 C CA . THR A 1 175 ? -8.740 3.126 22.880 1.00 98.06 175 THR A CA 1
ATOM 1373 C C . THR A 1 175 ? -7.870 3.346 21.651 1.00 98.06 175 THR A C 1
ATOM 1375 O O . THR A 1 175 ? -6.672 3.047 21.665 1.00 98.06 175 THR A O 1
ATOM 1378 N N . PHE A 1 176 ? -8.449 3.885 20.585 1.00 98.44 176 PHE A N 1
ATOM 1379 C CA . PHE A 1 176 ? -7.772 4.058 19.303 1.00 98.44 176 PHE A CA 1
ATOM 1380 C C . PHE A 1 176 ? -8.121 5.390 18.639 1.00 98.44 176 PHE A C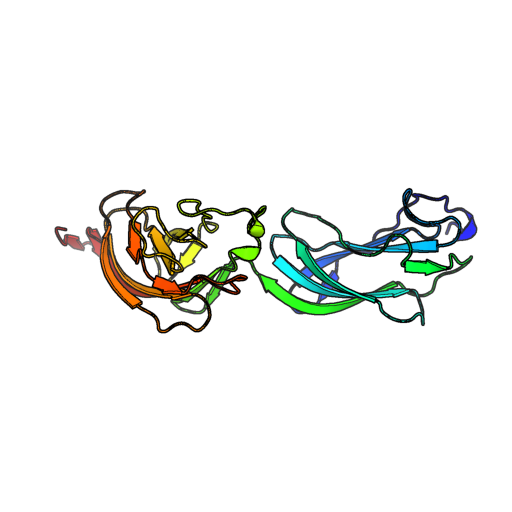 1
ATOM 1382 O O . PHE A 1 176 ? -9.146 6.007 18.927 1.00 98.44 176 PHE A O 1
ATOM 1389 N N . GLU A 1 177 ? -7.249 5.824 17.734 1.00 98.56 177 GLU A N 1
ATOM 1390 C CA . GLU A 1 177 ? -7.451 6.986 16.871 1.00 98.56 177 GLU A CA 1
ATOM 1391 C C . GLU A 1 177 ? -7.472 6.541 15.407 1.00 98.56 177 GLU A C 1
ATOM 1393 O O . GLU A 1 177 ? -6.545 5.850 14.989 1.00 98.56 177 GLU A O 1
ATOM 1398 N N . LEU A 1 178 ? -8.491 6.934 14.633 1.00 98.44 178 LEU A N 1
ATOM 1399 C CA . LEU A 1 178 ? -8.534 6.746 13.176 1.00 98.44 178 LEU A CA 1
ATOM 1400 C C . LEU A 1 178 ? -8.403 8.078 12.446 1.00 98.44 178 LEU A C 1
ATOM 1402 O O . LEU A 1 178 ? -9.019 9.074 12.828 1.00 98.44 178 LEU A O 1
ATOM 1406 N N . SER A 1 179 ? -7.667 8.069 11.342 1.00 98.06 179 SER A N 1
ATOM 1407 C CA . SER A 1 179 ? -7.616 9.172 10.384 1.00 98.06 179 SER A CA 1
ATOM 1408 C C . SER A 1 179 ? -7.535 8.654 8.952 1.00 98.06 179 SER A C 1
ATOM 1410 O O . SER A 1 179 ? -7.174 7.502 8.695 1.00 98.06 179 SER A O 1
ATOM 1412 N N . VAL A 1 180 ? -7.883 9.522 8.009 1.00 96.69 180 VAL A N 1
ATOM 1413 C CA . VAL A 1 180 ? -7.714 9.294 6.575 1.00 96.69 180 VAL A CA 1
ATOM 1414 C C . VAL A 1 180 ? -6.855 10.426 6.040 1.00 96.69 180 VAL A C 1
ATOM 1416 O O . VAL A 1 180 ? -7.156 11.596 6.267 1.00 96.69 180 VAL A O 1
ATOM 1419 N N . ASP A 1 181 ? -5.779 10.078 5.345 1.00 93.81 181 ASP A N 1
ATOM 1420 C CA . ASP A 1 181 ? -4.772 11.022 4.878 1.00 93.81 181 ASP A CA 1
ATOM 1421 C C . ASP A 1 181 ? -4.302 11.940 6.015 1.00 93.81 181 ASP A C 1
ATOM 1423 O O . ASP A 1 181 ? -3.856 11.458 7.060 1.00 93.81 181 ASP A O 1
ATOM 1427 N N . ASP A 1 182 ? -4.397 13.249 5.814 1.00 89.25 182 ASP A N 1
ATOM 1428 C CA . ASP A 1 182 ? -3.966 14.259 6.775 1.00 89.25 182 ASP A CA 1
ATOM 1429 C C . ASP A 1 182 ? -5.164 14.859 7.537 1.00 89.25 182 ASP A C 1
ATOM 1431 O O . ASP A 1 182 ? -5.089 15.960 8.082 1.00 89.25 182 ASP A O 1
ATOM 1435 N N . SER A 1 183 ? -6.295 14.137 7.587 1.00 94.06 183 SER A N 1
ATOM 1436 C CA . SER A 1 183 ? -7.445 14.527 8.402 1.00 94.06 183 SER A CA 1
ATOM 1437 C C . SER A 1 183 ? -7.102 14.492 9.890 1.00 94.06 183 SER A C 1
ATOM 1439 O O . SER A 1 183 ? -6.366 13.615 10.347 1.00 94.06 183 SER A O 1
ATOM 1441 N N . VAL A 1 184 ? -7.746 15.357 10.674 1.00 95.62 184 VAL A N 1
ATOM 1442 C CA . VAL A 1 184 ? -7.667 15.307 12.141 1.00 95.62 184 VAL A CA 1
ATOM 1443 C C . VAL A 1 184 ? -8.104 13.918 12.640 1.00 95.62 184 VAL A C 1
ATOM 1445 O O . VAL A 1 184 ? -9.207 13.483 12.290 1.00 95.62 184 VAL A O 1
ATOM 1448 N N . PRO A 1 185 ? -7.278 13.210 13.436 1.00 97.56 185 PRO A N 1
ATOM 1449 C CA . PRO A 1 185 ? -7.653 11.911 13.976 1.00 97.56 185 PRO A CA 1
ATOM 1450 C C . PRO A 1 185 ? -8.871 12.002 14.895 1.00 97.56 185 PRO A C 1
ATOM 1452 O O . PRO A 1 185 ? -8.989 12.923 15.706 1.00 97.56 185 PRO A O 1
ATOM 1455 N N . LYS A 1 186 ? -9.764 11.018 14.800 1.00 98.50 186 LYS A N 1
ATOM 1456 C CA . LYS A 1 186 ? -10.891 10.848 15.722 1.00 98.50 186 LYS A CA 1
ATOM 1457 C C . LYS A 1 186 ? -10.590 9.716 16.687 1.00 98.50 186 LYS A C 1
ATOM 1459 O O . LYS A 1 186 ? -10.081 8.684 16.264 1.00 98.50 186 LYS A O 1
ATOM 1464 N N . ARG A 1 187 ? -10.902 9.917 17.969 1.00 98.50 187 ARG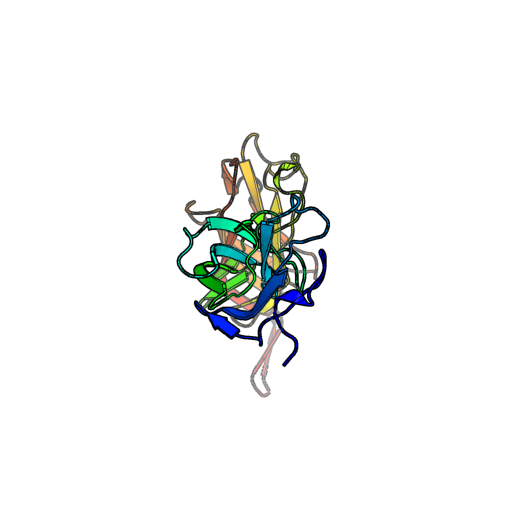 A N 1
ATOM 1465 C CA . ARG A 1 187 ? -10.610 8.975 19.057 1.00 98.50 187 ARG A CA 1
ATOM 1466 C C . ARG A 1 187 ? -11.880 8.310 19.581 1.00 98.50 187 ARG A C 1
ATOM 1468 O O . ARG A 1 187 ? -12.872 9.002 19.802 1.00 98.50 187 ARG A O 1
ATOM 1475 N N . ALA A 1 188 ? -11.818 7.006 19.833 1.00 97.69 188 ALA A N 1
ATOM 1476 C CA . ALA A 1 188 ? -12.864 6.242 20.508 1.00 97.69 188 ALA A CA 1
ATOM 1477 C C . ALA A 1 188 ? -12.257 5.210 21.467 1.00 97.69 188 ALA A C 1
ATOM 1479 O O . ALA A 1 188 ? -11.121 4.773 21.277 1.00 97.69 188 ALA A O 1
ATOM 1480 N N . THR A 1 189 ? -13.045 4.815 22.465 1.00 96.94 189 THR A N 1
ATOM 1481 C CA . THR A 1 189 ? -12.800 3.646 23.314 1.00 96.94 189 THR A CA 1
ATOM 1482 C C . THR A 1 189 ? -13.977 2.701 23.133 1.00 96.94 189 THR A C 1
ATOM 1484 O O . THR A 1 189 ? -15.121 3.119 23.303 1.00 96.94 189 THR A O 1
ATOM 1487 N N . HIS A 1 190 ? -13.710 1.450 22.762 1.00 96.00 190 HIS A N 1
ATOM 1488 C CA . HIS A 1 190 ? -14.753 0.456 22.492 1.00 96.00 190 HIS A CA 1
ATOM 1489 C C . HIS A 1 190 ? -14.390 -0.898 23.092 1.00 96.00 190 HIS A C 1
ATOM 1491 O O . HIS A 1 190 ? -13.230 -1.310 23.025 1.00 96.00 190 HIS A O 1
ATOM 1497 N N . ALA A 1 191 ? -15.381 -1.575 23.673 1.00 94.25 191 ALA A N 1
ATOM 1498 C CA . ALA A 1 191 ? -15.268 -2.954 24.132 1.00 94.25 191 ALA A CA 1
ATOM 1499 C C . ALA A 1 191 ? -15.655 -3.889 22.982 1.00 94.25 191 ALA A C 1
ATOM 1501 O O . ALA A 1 191 ? -16.829 -4.035 22.655 1.00 94.25 191 ALA A O 1
ATOM 1502 N N . PHE A 1 192 ? -14.652 -4.500 22.359 1.00 93.69 192 PHE A N 1
ATOM 1503 C CA . PHE A 1 192 ? -14.848 -5.485 21.307 1.00 93.69 192 PHE A CA 1
ATOM 1504 C C . PHE A 1 192 ? -15.232 -6.809 21.952 1.00 93.69 192 PHE A C 1
ATOM 1506 O O . PHE A 1 192 ? -14.538 -7.285 22.849 1.00 93.69 192 PHE A O 1
ATOM 1513 N N . THR A 1 193 ? -16.345 -7.395 21.520 1.00 89.38 193 THR A N 1
ATOM 1514 C CA . THR A 1 193 ? -16.935 -8.579 22.174 1.00 89.38 193 THR A CA 1
ATOM 1515 C C . THR A 1 193 ? -16.898 -9.837 21.310 1.00 89.38 193 THR A C 1
ATOM 1517 O O . THR A 1 193 ? -16.991 -10.957 21.822 1.00 89.38 193 THR A O 1
ATOM 1520 N N . THR A 1 194 ? -16.740 -9.679 19.993 1.00 86.81 194 THR A N 1
ATOM 1521 C CA . THR A 1 194 ? -16.699 -10.781 19.024 1.00 86.81 194 THR A CA 1
ATOM 1522 C C . THR A 1 194 ? -15.570 -10.584 18.017 1.00 86.81 194 THR A C 1
ATOM 1524 O O . THR A 1 194 ? -15.092 -9.476 17.806 1.00 86.81 194 THR A O 1
ATOM 1527 N N . ALA A 1 195 ? -15.154 -11.657 17.340 1.00 84.00 195 ALA A N 1
ATOM 1528 C CA . ALA A 1 195 ? -14.064 -11.603 16.360 1.00 84.00 195 ALA A CA 1
ATOM 1529 C C . ALA A 1 195 ? -14.356 -10.727 15.122 1.00 84.00 195 ALA A C 1
ATOM 1531 O O . ALA A 1 195 ? -13.450 -10.438 14.341 1.00 84.00 195 ALA A O 1
ATOM 1532 N N . THR A 1 196 ? -15.617 -10.350 14.912 1.00 86.44 196 THR A N 1
ATOM 1533 C CA . THR A 1 196 ? -16.065 -9.529 13.780 1.00 86.44 196 THR A CA 1
ATOM 1534 C C . THR A 1 196 ? -16.502 -8.128 14.183 1.00 86.44 196 THR A C 1
ATOM 1536 O O . THR A 1 196 ? -16.865 -7.356 13.289 1.00 86.44 196 THR A O 1
ATOM 1539 N N . ASP A 1 197 ? -16.490 -7.844 15.489 1.00 91.62 197 ASP A N 1
ATOM 1540 C CA . ASP A 1 197 ? -16.889 -6.569 16.071 1.00 91.62 197 ASP A CA 1
ATOM 1541 C C . ASP A 1 197 ? -15.986 -5.453 15.541 1.00 91.62 197 ASP A C 1
ATOM 1543 O O . ASP A 1 197 ? -14.769 -5.626 15.394 1.00 91.62 197 ASP A O 1
ATOM 1547 N N . ASP A 1 198 ? -16.596 -4.329 15.195 1.00 96.12 198 ASP A N 1
ATOM 1548 C CA . ASP A 1 198 ? -15.898 -3.179 14.653 1.00 96.12 198 ASP A CA 1
ATOM 1549 C C . ASP A 1 198 ? -16.400 -1.877 15.266 1.00 96.12 198 ASP A C 1
ATOM 1551 O O . ASP A 1 198 ? -17.522 -1.760 15.754 1.00 96.12 198 ASP A O 1
ATOM 1555 N N . ASN A 1 199 ? -15.521 -0.882 15.296 1.00 98.12 199 ASN A N 1
ATOM 1556 C CA . ASN A 1 199 ? -15.877 0.438 15.784 1.00 98.12 199 ASN A CA 1
ATOM 1557 C C . ASN A 1 199 ? -15.126 1.518 15.013 1.00 98.12 199 ASN A C 1
ATOM 1559 O O . ASN A 1 199 ? -13.995 1.323 14.564 1.00 98.12 199 ASN A O 1
ATOM 1563 N N . GLY A 1 200 ? -15.772 2.663 14.824 1.00 97.94 200 GLY A N 1
ATOM 1564 C CA . GLY A 1 200 ? -15.225 3.754 14.038 1.00 97.94 200 GLY A CA 1
ATOM 1565 C C . GLY A 1 200 ? -16.278 4.793 13.693 1.00 97.94 200 GLY A C 1
ATOM 1566 O O . GLY A 1 200 ? -17.212 5.037 14.456 1.00 97.94 200 GLY A O 1
ATOM 1567 N N . TRP A 1 201 ? -16.130 5.422 12.530 1.00 98.38 201 TRP A N 1
ATOM 1568 C CA . TRP A 1 201 ? -16.944 6.575 12.156 1.00 98.38 201 TRP A CA 1
ATOM 1569 C C . TRP A 1 201 ? -17.554 6.416 10.772 1.00 98.38 201 TRP A C 1
ATOM 1571 O O . TRP A 1 201 ? -16.834 6.316 9.780 1.00 98.38 201 TRP A O 1
ATOM 1581 N N . HIS A 1 202 ? -18.884 6.539 10.697 1.00 97.19 202 HIS A N 1
ATOM 1582 C CA . HIS A 1 202 ? -19.607 6.696 9.430 1.00 97.19 202 HIS A CA 1
ATOM 1583 C C . HIS A 1 202 ? -19.164 7.960 8.676 1.00 97.19 202 HIS A C 1
ATOM 1585 O O . HIS A 1 202 ? -19.063 7.956 7.458 1.00 97.19 202 HIS A O 1
ATOM 1591 N N . ASN A 1 203 ? -18.871 9.041 9.399 1.00 97.31 203 ASN A N 1
ATOM 1592 C CA . ASN A 1 203 ? -18.455 10.323 8.827 1.00 97.31 203 ASN A CA 1
ATOM 1593 C 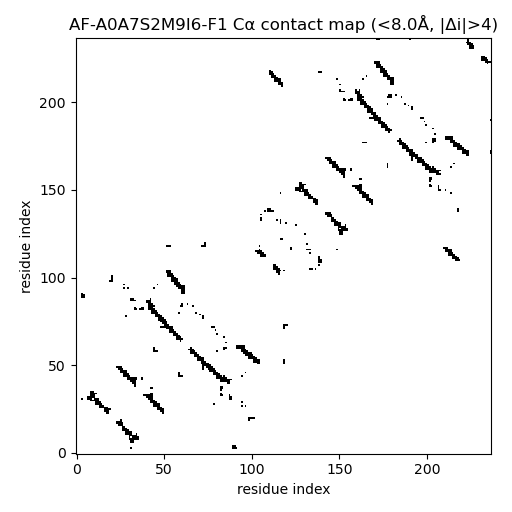C . ASN A 1 203 ? -17.045 10.654 9.311 1.00 97.31 203 ASN A C 1
ATOM 1595 O O . ASN A 1 203 ? -16.869 11.545 10.148 1.00 97.31 203 ASN A O 1
ATOM 1599 N N . LEU A 1 204 ? -16.049 9.879 8.882 1.00 97.69 204 LEU A N 1
ATOM 1600 C CA . LEU A 1 204 ? -14.680 10.043 9.365 1.00 97.69 204 LEU A CA 1
ATOM 1601 C C . LEU A 1 204 ? -14.051 11.318 8.794 1.00 97.69 204 LEU A C 1
ATOM 1603 O O . LEU A 1 204 ? -13.663 12.193 9.568 1.00 97.69 204 LEU A O 1
ATOM 1607 N N . ALA A 1 205 ? -14.038 11.441 7.465 1.00 97.12 205 ALA A N 1
ATOM 1608 C CA . ALA A 1 205 ? -13.490 12.570 6.716 1.00 97.12 205 ALA A CA 1
ATOM 1609 C C . ALA A 1 205 ? -14.288 12.801 5.411 1.00 97.12 205 ALA A C 1
ATOM 1611 O O . ALA A 1 205 ? -15.088 11.937 5.034 1.00 97.12 205 ALA A O 1
ATOM 1612 N N . PRO A 1 206 ? -14.102 13.940 4.716 1.00 96.06 206 PRO A N 1
ATOM 1613 C CA . PRO A 1 206 ? -14.684 14.155 3.395 1.00 96.06 206 PRO A CA 1
ATOM 1614 C C . PRO A 1 206 ? -14.291 13.064 2.391 1.00 96.06 206 PRO A C 1
ATOM 1616 O O . PRO A 1 206 ? -13.191 12.505 2.430 1.00 96.06 206 PRO A O 1
ATOM 1619 N N . ALA A 1 207 ? -15.204 12.762 1.473 1.00 92.88 207 ALA A N 1
ATOM 1620 C CA . ALA A 1 207 ? -14.932 11.864 0.370 1.00 92.88 207 ALA A CA 1
ATOM 1621 C C . ALA A 1 207 ? -13.906 12.504 -0.580 1.00 92.88 207 ALA A C 1
ATOM 1623 O O . ALA A 1 207 ? -13.996 13.691 -0.884 1.00 92.88 207 ALA A O 1
ATOM 1624 N N . ALA A 1 208 ? -12.954 11.717 -1.070 1.00 90.62 208 ALA A N 1
ATOM 1625 C CA . ALA A 1 208 ? -11.918 12.165 -1.987 1.00 90.62 208 ALA A CA 1
ATOM 1626 C C . ALA A 1 208 ? -11.931 11.330 -3.269 1.00 90.62 208 ALA A C 1
ATOM 1628 O O . ALA A 1 208 ? -12.437 10.201 -3.318 1.00 90.62 208 ALA A O 1
ATOM 1629 N N . GLU A 1 209 ? -11.346 11.895 -4.322 1.00 86.50 209 GLU A N 1
ATOM 1630 C CA . GLU A 1 209 ? -11.067 11.154 -5.550 1.00 86.50 209 GLU A CA 1
ATOM 1631 C C . GLU A 1 209 ? -9.918 10.176 -5.392 1.00 86.50 209 GLU A C 1
ATOM 1633 O O . GLU A 1 209 ? -9.823 9.276 -6.206 1.00 86.50 209 GLU A O 1
ATOM 1638 N N . ARG A 1 210 ? -9.044 10.345 -4.394 1.00 85.25 210 ARG A N 1
ATOM 1639 C CA . ARG A 1 210 ? -7.929 9.445 -4.096 1.00 85.25 210 ARG A CA 1
ATOM 1640 C C . ARG A 1 210 ? -7.599 9.516 -2.613 1.00 85.25 210 ARG A C 1
ATOM 1642 O O . ARG A 1 210 ? -7.532 10.606 -2.060 1.00 85.25 210 ARG A O 1
ATOM 1649 N N . TYR A 1 211 ? -7.320 8.357 -2.029 1.00 89.75 211 TYR A N 1
ATOM 1650 C CA . TYR A 1 211 ? -6.833 8.216 -0.660 1.00 89.75 211 TYR A CA 1
ATOM 1651 C C . TYR A 1 211 ? -5.407 7.696 -0.682 1.00 89.75 211 TYR A C 1
ATOM 1653 O O . TYR A 1 211 ? -5.118 6.715 -1.372 1.00 89.75 211 TYR A O 1
ATOM 1661 N N . ARG A 1 212 ? -4.510 8.348 0.052 1.00 89.00 212 ARG A N 1
ATOM 1662 C CA . ARG A 1 212 ? -3.116 7.918 0.196 1.00 89.00 212 ARG A CA 1
ATOM 1663 C C . ARG A 1 212 ? -2.986 6.917 1.333 1.00 89.00 212 ARG A C 1
ATOM 1665 O O . ARG A 1 212 ? -2.307 5.910 1.159 1.00 89.00 212 ARG A O 1
ATOM 1672 N N . LYS A 1 213 ? -3.636 7.178 2.469 1.00 93.56 213 LYS A N 1
ATOM 1673 C CA . LYS A 1 213 ? -3.551 6.332 3.661 1.00 93.56 213 LYS A CA 1
ATOM 1674 C C . LYS A 1 213 ? -4.820 6.361 4.516 1.00 93.56 213 LYS A C 1
ATOM 1676 O O . LYS A 1 213 ? -5.495 7.379 4.624 1.00 93.56 213 LYS A O 1
ATOM 1681 N N . VAL A 1 214 ? -5.094 5.251 5.188 1.00 97.12 214 VAL A N 1
ATOM 1682 C CA . VAL A 1 214 ? -5.960 5.169 6.370 1.00 97.12 214 VAL A CA 1
ATOM 1683 C C . VAL A 1 214 ? -5.065 4.758 7.525 1.00 97.12 214 VAL A C 1
ATOM 1685 O O . VAL A 1 214 ? -4.352 3.759 7.417 1.00 97.12 214 VAL A O 1
ATOM 1688 N N . SER A 1 215 ? -5.074 5.521 8.610 1.00 97.88 215 SER A N 1
ATOM 1689 C CA . SER A 1 215 ? -4.194 5.279 9.748 1.00 97.88 215 SER A CA 1
ATOM 1690 C C . SER A 1 215 ? -4.998 4.942 10.994 1.00 97.88 215 SER A C 1
ATOM 1692 O O . SER A 1 215 ? -6.044 5.537 11.250 1.00 97.88 215 SER A O 1
ATOM 1694 N N . VAL A 1 216 ? -4.480 4.001 11.781 1.00 98.44 216 VAL A N 1
ATOM 1695 C CA . VAL A 1 216 ? -4.952 3.716 13.135 1.00 98.44 216 VAL A CA 1
ATOM 1696 C C . VAL A 1 216 ? -3.801 3.798 14.117 1.00 98.44 216 VAL A C 1
ATOM 1698 O O . VAL A 1 216 ? -2.737 3.234 13.876 1.00 98.44 216 VAL A O 1
ATOM 1701 N N . LYS A 1 217 ? -4.012 4.473 15.241 1.00 98.38 217 LYS A N 1
ATOM 1702 C CA . LYS A 1 217 ? -3.087 4.471 16.373 1.00 98.38 217 LYS A CA 1
ATOM 1703 C C . LYS A 1 217 ? -3.768 3.845 17.573 1.00 98.38 217 LYS A C 1
ATOM 1705 O O . LYS A 1 217 ? -4.815 4.319 18.006 1.00 98.38 217 LYS A O 1
ATOM 1710 N N . ILE A 1 218 ? -3.151 2.814 18.138 1.00 98.06 218 ILE A N 1
ATOM 1711 C CA . ILE A 1 218 ? -3.607 2.231 19.397 1.00 98.06 218 ILE A CA 1
ATOM 1712 C C . ILE A 1 218 ? -3.067 3.093 20.532 1.00 98.06 218 ILE A C 1
ATOM 1714 O O . ILE A 1 218 ? -1.858 3.191 20.748 1.00 98.06 218 ILE A O 1
ATOM 1718 N N . VAL A 1 219 ? -3.965 3.750 21.256 1.00 97.75 219 VAL A N 1
ATOM 1719 C CA . VAL A 1 219 ? -3.614 4.564 22.421 1.00 97.75 219 VAL A CA 1
ATOM 1720 C C . VAL A 1 219 ? -3.440 3.639 23.615 1.00 97.75 219 VAL A C 1
ATOM 1722 O O . VAL A 1 219 ? -2.368 3.605 24.210 1.00 97.75 219 VAL A O 1
ATOM 1725 N N . GLU A 1 220 ? -4.422 2.783 23.871 1.00 94.88 220 GLU A N 1
ATOM 1726 C CA . GLU A 1 220 ? -4.474 1.902 25.037 1.00 94.88 220 GLU A CA 1
ATOM 1727 C C . GLU A 1 220 ? -5.284 0.643 24.719 1.00 94.88 220 GLU A C 1
ATOM 1729 O O . GLU A 1 220 ? -6.145 0.663 23.839 1.00 94.88 220 GLU A O 1
ATOM 1734 N N . SER A 1 221 ? -5.006 -0.449 25.427 1.00 91.50 221 SER A N 1
ATOM 1735 C CA . SER A 1 221 ? -5.784 -1.680 25.335 1.00 91.50 221 SER A CA 1
ATOM 1736 C C . SER A 1 221 ? -5.817 -2.407 26.673 1.00 91.50 221 SER A C 1
ATOM 1738 O O . SER A 1 221 ? -4.772 -2.565 27.305 1.00 91.50 221 SER A O 1
ATOM 1740 N N . VAL A 1 222 ? -6.992 -2.904 27.049 1.00 87.88 222 VAL A N 1
ATOM 1741 C CA . VAL A 1 222 ? -7.223 -3.730 28.236 1.00 87.88 222 VAL A CA 1
ATOM 1742 C C . VAL A 1 222 ? -7.805 -5.063 27.778 1.00 87.88 222 VAL A C 1
ATOM 1744 O O . VAL A 1 222 ? -8.806 -5.101 27.060 1.00 87.88 222 VAL A O 1
ATOM 1747 N N . GLU A 1 223 ? -7.156 -6.162 28.155 1.00 82.75 223 GLU A N 1
ATOM 1748 C CA . GLU A 1 223 ? -7.691 -7.505 27.910 1.00 82.75 223 GLU A CA 1
ATOM 1749 C C . GLU A 1 223 ? -8.675 -7.880 29.014 1.00 82.75 223 GLU A C 1
ATOM 1751 O O . GLU A 1 223 ? -8.458 -7.529 30.173 1.00 82.75 223 GLU A O 1
ATOM 1756 N N . GLU A 1 224 ? -9.739 -8.606 28.659 1.00 78.88 224 GLU A N 1
ATOM 1757 C CA . GLU A 1 224 ? -10.734 -9.059 29.640 1.00 78.88 224 GLU A CA 1
ATOM 1758 C C . GLU A 1 224 ? -10.088 -9.924 30.722 1.00 78.88 224 GLU A C 1
ATOM 1760 O O . GLU A 1 224 ? -10.400 -9.800 31.899 1.00 78.88 224 GLU A O 1
ATOM 1765 N N . ILE A 1 225 ? -9.171 -10.801 30.315 1.00 78.12 225 ILE A N 1
ATOM 1766 C CA . ILE A 1 225 ? -8.425 -11.678 31.206 1.00 78.12 225 ILE A CA 1
ATOM 1767 C C . ILE A 1 225 ? -6.948 -11.383 31.009 1.00 78.12 225 ILE A C 1
ATOM 1769 O O . ILE A 1 225 ? -6.427 -11.510 29.904 1.00 78.12 225 ILE A O 1
ATOM 1773 N N . GLN A 1 226 ? -6.267 -11.040 32.096 1.00 77.00 226 GLN A N 1
ATOM 1774 C CA . GLN A 1 226 ? -4.818 -10.898 32.127 1.00 77.00 226 GLN A CA 1
ATOM 1775 C C . GLN A 1 226 ? -4.225 -11.956 33.045 1.00 77.00 226 GLN A C 1
ATOM 1777 O O . GLN A 1 226 ? -4.606 -12.068 34.210 1.00 77.00 226 GLN A O 1
ATOM 1782 N N . VAL A 1 227 ? -3.267 -12.720 32.526 1.00 78.88 227 VAL A N 1
ATOM 1783 C CA . VAL A 1 227 ? -2.499 -13.685 33.314 1.00 78.88 227 VAL A CA 1
ATOM 1784 C C . VAL A 1 227 ? -1.103 -13.117 33.532 1.00 78.88 227 VAL A C 1
ATOM 1786 O O . VAL A 1 227 ? -0.346 -12.935 32.583 1.00 78.88 227 VAL A O 1
ATOM 1789 N N . SER A 1 228 ? -0.757 -12.839 34.788 1.00 81.50 228 SER A N 1
ATOM 1790 C CA . SER A 1 228 ? 0.568 -12.365 35.192 1.00 81.50 228 SER A CA 1
ATOM 1791 C C . SER A 1 228 ? 1.155 -13.310 36.237 1.00 81.50 228 SER A C 1
ATOM 1793 O O . SER A 1 228 ? 0.816 -13.260 37.423 1.00 81.50 228 SER A O 1
ATOM 1795 N N . GLY A 1 229 ? 2.030 -14.213 35.791 1.00 86.56 229 GLY A N 1
ATOM 1796 C CA . GLY A 1 229 ? 2.604 -15.259 36.636 1.00 86.56 229 GLY A CA 1
ATOM 1797 C C . GLY A 1 229 ? 1.532 -16.231 37.134 1.00 86.56 229 GLY A C 1
ATOM 1798 O O . GLY A 1 229 ? 0.991 -17.008 36.356 1.00 86.56 229 GLY A O 1
ATOM 1799 N N . ARG A 1 230 ? 1.243 -16.197 38.441 1.00 86.81 230 ARG A N 1
ATOM 1800 C CA . ARG A 1 230 ? 0.191 -17.013 39.081 1.00 86.81 230 ARG A CA 1
ATOM 1801 C C . ARG A 1 230 ? -1.115 -16.250 39.320 1.00 86.81 230 ARG A C 1
ATOM 1803 O O . ARG A 1 230 ? -2.050 -16.822 39.871 1.00 86.81 230 ARG A O 1
ATOM 1810 N N . THR A 1 231 ? -1.174 -14.979 38.936 1.00 73.62 231 THR A N 1
ATOM 1811 C CA . THR A 1 231 ? -2.347 -14.130 39.145 1.00 73.62 231 THR A CA 1
ATOM 1812 C C . THR A 1 231 ? -3.154 -14.046 37.860 1.00 73.62 231 THR A C 1
ATOM 1814 O O . THR A 1 231 ? -2.601 -13.763 36.797 1.00 73.62 231 THR A O 1
ATOM 1817 N N . VAL A 1 232 ? -4.462 -14.267 37.976 1.00 83.75 232 VAL A N 1
ATOM 1818 C CA . VAL A 1 232 ? -5.438 -14.008 36.916 1.00 83.75 232 VAL A CA 1
ATOM 1819 C C . VAL A 1 232 ? -6.272 -12.809 37.344 1.00 83.75 232 VAL A C 1
ATOM 1821 O O . VAL A 1 232 ? -6.898 -12.839 38.402 1.00 83.75 232 VAL A O 1
ATOM 1824 N N . SER A 1 233 ? -6.271 -11.764 36.525 1.00 78.50 233 SER A N 1
ATOM 1825 C CA . SER A 1 233 ? -7.132 -10.594 36.684 1.00 78.50 233 SER A CA 1
ATOM 1826 C C . SER A 1 233 ? -8.226 -10.647 35.627 1.00 78.50 233 SER A C 1
ATOM 1828 O O . SER A 1 233 ? -7.933 -10.912 34.462 1.00 78.50 233 SER A O 1
ATOM 1830 N N . TRP A 1 234 ? -9.471 -10.394 36.029 1.00 80.12 234 TRP A N 1
ATOM 1831 C CA . TRP A 1 234 ? -10.621 -10.327 35.128 1.00 80.12 234 TRP A CA 1
ATOM 1832 C C . TRP A 1 234 ? -11.259 -8.939 35.203 1.00 80.12 234 TRP A C 1
ATOM 1834 O O . TRP A 1 234 ? -11.630 -8.482 36.284 1.00 80.12 234 TRP A O 1
ATOM 1844 N N . ALA A 1 235 ? -11.362 -8.275 34.056 1.00 74.25 235 ALA A N 1
ATOM 1845 C CA . ALA A 1 235 ? -12.078 -7.026 33.866 1.00 74.25 235 ALA A CA 1
ATOM 1846 C C . ALA A 1 235 ? -13.376 -7.337 33.101 1.00 74.25 235 ALA A C 1
ATOM 1848 O O . ALA A 1 235 ? -13.321 -7.459 31.878 1.00 74.25 235 ALA A O 1
ATOM 1849 N N . PRO A 1 236 ? -14.524 -7.513 33.784 1.00 68.88 236 PRO A N 1
ATOM 1850 C CA . PRO A 1 236 ? -15.789 -7.783 33.106 1.00 68.88 236 PRO A CA 1
ATOM 1851 C C . PRO A 1 236 ? -16.135 -6.630 32.153 1.00 68.88 236 PRO A C 1
ATOM 1853 O O . PRO A 1 236 ? -16.128 -5.468 32.567 1.00 68.88 236 PRO A O 1
ATOM 1856 N N . MET A 1 237 ? -16.415 -6.963 30.888 1.00 64.50 237 MET A N 1
ATOM 1857 C CA . MET A 1 237 ? -16.790 -6.026 29.817 1.00 64.50 237 MET A CA 1
ATOM 1858 C C . MET A 1 237 ? -18.221 -6.241 29.343 1.00 64.50 237 MET A C 1
ATOM 1860 O O . MET A 1 237 ? -18.658 -7.415 29.298 1.00 64.50 237 MET A O 1
#

pLDDT: mean 91.47, std 8.44, range [46.34, 98.56]

Sequence (237 aa):
AAGWGDFTKGYVIESPRFDAAGLSGMRLRFFPKGHTEARGNHCSAYLIVPGRRQVTFELSVDDGAPRRETHAFTREAEDRGWHDMAPAKETYRTVSATVIGSVEEIQVSGRTVSWAPMLAAGWRDFRKGDKVESPRFDVAGLSGMRLRFFPKGFKDARENHCSAYLVVPGRKQVTFELSVDDSVPKRATHAFTTATDDNGWHNLAPAAERYRKVSVKIVESVEEIQVSGRTVSWAPM

Nearest PDB structures (foldseek):
  6i7a-assembly1_A  TM=7.353E-01  e=4.157E-05  Homo sapiens
  3hqm-assembly1_A  TM=7.437E-01  e=1.820E-04  Homo sapiens
  7lip-assembly1_A  TM=7.155E-01  e=1.355E-04  Homo sapiens
  3ivq-assembly1_A  TM=7.390E-01  e=3.128E-04  Homo sapiens
  3hu6-assembly1_A  TM=6.184E-01  e=9.137E-05  Homo sapiens

Radius of gyration: 23.52 Å; Cα contacts (8 Å, |Δi|>4): 609; chains: 1; bounding box: 54×32×74 Å

Mean predicted aligned error: 7.12 Å

Organism: NCBI:txid1333877